Protein AF-A0A315YYZ8-F1 (afdb_monomer_lite)

Foldseek 3Di:
DVVVVVVVVVVVVVVVVVVPPDPPPDWDWEKEKEQLVLLVVKFKDKQNHDTDHRDPDPDRIDIDIDIFAKIWMDIRPDDIDIDGADPHYFYQLPVLFKKKKAKDKDKFADPQVCCVPPPDPDDDPPVVSVVNVPPQDAFAQWDDFPQKIKGFCVQAVDLVRNVVSLVPDDPVSHDPNIDMDGSVDRTGYDPFDAEAPGDDDPDDDDDDDPSDRMDMDMGMYMHTRVCVLVVSVVVVGIDIGRDDDPVSVVSSVVD

Sequence (255 aa):
MKNFLKTLSSSLILLSFTMLFSCEPSPRKVNVKIDNEFVKNNKVILDDSIRIPFYKTDNEFANMVLMSGEHHVSVNDGPKMPFTVGIDGGILNVSRRDFVIYSIKYEMGNPNPLAGLLGNNVDIPEELAAQLNSTVVEYEVPLLVDGYVVYNKTLAESQEDLKKVLKTKSKSKFDTHLVFVPAAELFIHKTWDFDIHETAPEQVEMRVEEGQRYAKTYRSSIMEATTFPLYAMFSGEYNVEKITDEELASTIGNW

pLDDT: mean 82.66, std 16.48, range [45.62, 98.25]

Radius of gyration: 24.84 Å; chains: 1; bounding box: 66×59×66 Å

Organism: Sediminitomix flava (NCBI:txid379075)

Secondary structure (DSSP, 8-state):
-TTHHHHHHHHHHHHHHHTTS--PPPP-EEEEEEEHHHHHHS-EEETTTEEPPPP--S-SEEEEEEESEEEEEEETT---EEEEE-TT-EEE-TT---EEEEEEEEEES---TTHHHH-TT----HHHHHHHGGGG--EEPPEEETTEEEEETTT-SSHHHHHHHHHHS-GGGEE--SEEE-TT-SEEE---SB-TTPPPPS-------TT---EEEEEEEEEEGGGHHHHHHHHSSEEEEE---HHHHHHHHT-

Structure (mmCIF, N/CA/C/O backbone):
data_AF-A0A315YYZ8-F1
#
_entry.id   AF-A0A315YYZ8-F1
#
loop_
_atom_site.group_PDB
_atom_site.id
_atom_site.type_symbol
_atom_site.label_atom_id
_atom_site.label_alt_id
_atom_site.label_comp_id
_atom_site.label_asym_id
_atom_site.label_entity_id
_atom_site.label_seq_id
_atom_site.pdbx_PDB_ins_code
_atom_site.Cartn_x
_atom_site.Cartn_y
_atom_site.Cartn_z
_atom_site.occupancy
_atom_site.B_iso_or_equiv
_atom_site.auth_seq_id
_atom_site.auth_comp_id
_atom_site.auth_asym_id
_atom_site.auth_atom_id
_atom_site.pdbx_PDB_model_num
ATOM 1 N N . MET A 1 1 ? -42.150 40.779 -28.839 1.00 51.66 1 MET A N 1
ATOM 2 C CA . MET A 1 1 ? -40.793 40.180 -28.806 1.00 51.66 1 MET A CA 1
ATOM 3 C C . MET A 1 1 ? -40.067 40.322 -27.462 1.00 51.66 1 MET A C 1
ATOM 5 O O . MET A 1 1 ? -39.519 39.330 -27.011 1.00 51.66 1 MET A O 1
ATOM 9 N N . LYS A 1 2 ? -40.100 41.472 -26.764 1.00 48.94 2 LYS A N 1
ATOM 10 C CA . LYS A 1 2 ? -39.386 41.649 -25.473 1.00 48.94 2 LYS A CA 1
ATOM 11 C C . LYS A 1 2 ? -39.864 40.760 -24.305 1.00 48.94 2 LYS A C 1
ATOM 13 O O . LYS A 1 2 ? -39.069 40.463 -23.423 1.00 48.94 2 LYS A O 1
ATOM 18 N N . ASN A 1 3 ? -41.109 40.276 -24.322 1.00 49.66 3 ASN A N 1
ATOM 19 C CA . ASN A 1 3 ? -41.634 39.409 -23.253 1.00 49.66 3 ASN A CA 1
ATOM 20 C C . ASN A 1 3 ? -41.322 37.915 -23.445 1.00 49.66 3 ASN A C 1
ATOM 22 O O . ASN A 1 3 ? -41.442 37.157 -22.493 1.00 49.66 3 ASN A O 1
ATOM 26 N N . PHE A 1 4 ? -40.885 37.497 -24.639 1.00 48.12 4 PHE A N 1
ATOM 27 C CA . PHE A 1 4 ? -40.588 36.088 -24.932 1.00 48.12 4 PHE A CA 1
ATOM 28 C C . PHE 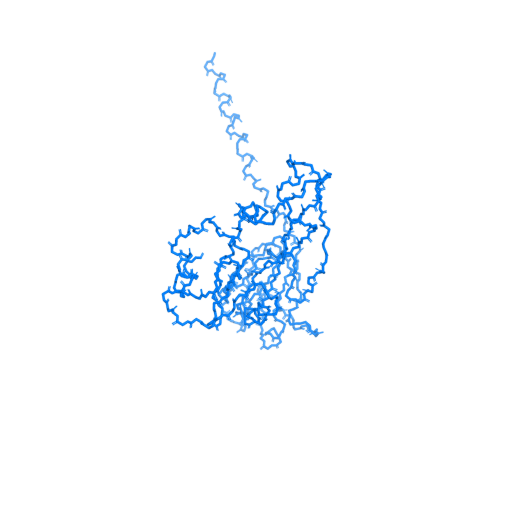A 1 4 ? -39.166 35.689 -24.493 1.00 48.12 4 PHE A C 1
ATOM 30 O O . PHE A 1 4 ? -38.924 34.549 -24.119 1.00 48.12 4 PHE A O 1
ATOM 37 N N . LEU A 1 5 ? -38.229 36.648 -24.459 1.00 48.12 5 LEU A N 1
ATOM 38 C CA . LEU A 1 5 ? -36.865 36.415 -23.966 1.00 48.12 5 LEU A CA 1
ATOM 39 C C . LEU A 1 5 ? -36.773 36.300 -22.433 1.00 48.12 5 LEU A C 1
ATOM 41 O O . LEU A 1 5 ? -35.866 35.641 -21.933 1.00 48.12 5 LEU A O 1
ATOM 45 N N . LYS A 1 6 ? -37.705 36.897 -21.673 1.00 51.44 6 LYS A N 1
ATOM 46 C CA . LYS A 1 6 ? -37.693 36.806 -20.200 1.00 51.44 6 LYS A CA 1
ATOM 47 C C . LYS A 1 6 ? -38.121 35.431 -19.684 1.00 51.44 6 LYS A C 1
ATOM 49 O O . LYS A 1 6 ? -37.546 34.954 -18.716 1.00 51.44 6 LYS A O 1
ATOM 54 N N . THR A 1 7 ? -39.078 34.775 -20.335 1.00 52.00 7 THR A N 1
ATOM 55 C CA . THR A 1 7 ? -39.541 33.438 -19.933 1.00 52.00 7 THR A CA 1
ATOM 56 C C . THR A 1 7 ? -38.534 32.342 -20.282 1.00 52.00 7 THR A C 1
ATOM 58 O O . THR A 1 7 ? -38.298 31.463 -19.460 1.00 52.00 7 THR A O 1
ATOM 61 N N . LEU A 1 8 ? -37.855 32.437 -21.432 1.00 49.62 8 LEU A N 1
ATOM 62 C CA . LEU A 1 8 ? -36.777 31.508 -21.808 1.00 49.62 8 LEU A CA 1
ATOM 63 C C . LEU A 1 8 ? -35.573 31.573 -20.848 1.00 49.62 8 LEU A C 1
ATOM 65 O O . LEU A 1 8 ? -34.994 30.541 -20.525 1.00 49.62 8 LEU A O 1
ATOM 69 N N . SER A 1 9 ? -35.247 32.762 -20.329 1.00 52.50 9 SER A N 1
ATOM 70 C CA . SER A 1 9 ? -34.190 32.952 -19.323 1.00 52.50 9 SER A CA 1
ATOM 71 C C . SER A 1 9 ? -34.516 32.288 -17.982 1.00 52.50 9 SER A C 1
ATOM 73 O O . SER A 1 9 ? -33.629 31.717 -17.357 1.00 52.50 9 SER A O 1
ATOM 75 N N . SER A 1 10 ? -35.763 32.369 -17.514 1.00 53.94 10 SER A N 1
ATOM 76 C CA . SER A 1 10 ? -36.152 31.812 -16.211 1.00 53.94 10 SER A CA 1
ATOM 77 C C . SER A 1 10 ? -36.292 30.288 -16.237 1.00 53.94 10 SER A C 1
ATOM 79 O O . SER A 1 10 ? -35.958 29.632 -15.254 1.00 53.94 10 SER A O 1
ATOM 81 N N . SER A 1 11 ? -36.722 29.709 -17.363 1.00 53.50 11 SER A N 1
ATOM 82 C CA . SER A 1 11 ? -36.835 28.253 -17.516 1.00 53.50 11 SER A CA 1
ATOM 83 C C . SER A 1 11 ? -35.478 27.556 -17.670 1.00 53.50 11 SER A C 1
ATOM 85 O O . SER A 1 11 ? -35.321 26.439 -17.184 1.00 53.50 11 SER A O 1
ATOM 87 N N . LEU A 1 12 ? -34.478 28.211 -18.276 1.00 52.53 12 LEU A N 1
ATOM 88 C CA . LEU A 1 12 ? -33.131 27.644 -18.420 1.00 52.53 12 LEU A CA 1
ATOM 89 C C . LEU A 1 12 ? -32.378 27.588 -17.077 1.00 52.53 12 LEU A C 1
ATOM 91 O O . LEU A 1 12 ? -31.687 26.616 -16.798 1.00 52.53 12 LEU A O 1
ATOM 95 N N . ILE A 1 13 ? -32.564 28.594 -16.214 1.00 56.97 13 ILE A N 1
ATOM 96 C CA . ILE A 1 13 ? -31.938 28.646 -14.879 1.00 56.97 13 ILE A CA 1
ATOM 97 C C . ILE A 1 13 ? -32.517 27.565 -13.949 1.00 56.97 13 ILE A C 1
ATOM 99 O O . ILE A 1 13 ? -31.790 27.003 -13.133 1.00 56.97 13 ILE A O 1
ATOM 103 N N . LEU A 1 14 ? -33.801 27.219 -14.105 1.00 51.16 14 LEU A N 1
ATOM 104 C CA . LEU A 1 14 ? -34.451 26.171 -13.313 1.00 51.16 14 LEU A CA 1
ATOM 105 C C . LEU A 1 14 ? -34.036 24.752 -13.755 1.00 51.16 14 LEU A C 1
ATOM 107 O O . LEU A 1 14 ? -33.931 23.855 -12.919 1.00 51.16 14 LEU A O 1
ATOM 111 N N . LEU A 1 15 ? -33.740 24.552 -15.046 1.00 51.88 15 LEU A N 1
ATOM 112 C CA . LEU A 1 15 ? -33.241 23.271 -15.563 1.00 51.88 15 LEU A CA 1
ATOM 113 C C . LEU A 1 15 ? -31.788 23.005 -15.127 1.00 51.88 15 LEU A C 1
ATOM 115 O O . LEU A 1 15 ? -31.447 21.877 -14.788 1.00 51.88 15 LEU A O 1
ATOM 119 N N . SER A 1 16 ? -30.955 24.047 -15.038 1.00 54.72 16 SER A N 1
ATOM 120 C CA . SER A 1 16 ? -29.571 23.929 -14.551 1.00 54.72 16 SER A CA 1
ATOM 121 C C . SER A 1 16 ? -29.470 23.625 -13.050 1.00 54.72 16 SER A C 1
ATOM 123 O O . SER A 1 16 ? -28.485 23.039 -12.614 1.00 54.72 16 SER A O 1
ATOM 125 N N . PHE A 1 17 ? -30.483 23.979 -12.249 1.00 54.03 17 PHE A N 1
ATOM 126 C CA . PHE A 1 17 ? -30.472 23.745 -10.797 1.00 54.03 17 PHE A CA 1
ATOM 127 C C . PHE A 1 17 ? -30.844 22.307 -10.399 1.00 54.03 17 PHE A C 1
ATOM 129 O O . PHE A 1 17 ? -30.484 21.855 -9.317 1.00 54.03 17 PHE A O 1
ATOM 136 N N . THR A 1 18 ? -31.538 21.565 -11.267 1.00 53.97 18 THR A N 1
ATOM 137 C CA . THR A 1 18 ? -31.971 20.184 -10.974 1.00 53.97 18 THR A CA 1
ATOM 138 C C . THR A 1 18 ? -30.926 19.125 -11.330 1.00 53.97 18 THR A C 1
ATOM 140 O O . THR A 1 18 ? -30.999 18.019 -10.807 1.00 53.97 18 THR A O 1
ATOM 143 N N . MET A 1 19 ? -29.903 19.466 -12.125 1.00 50.81 19 MET A N 1
ATOM 144 C CA . MET A 1 19 ? -28.766 18.572 -12.407 1.00 50.81 19 MET A CA 1
ATOM 145 C C . MET A 1 19 ? -27.640 18.633 -11.360 1.00 50.81 19 MET A C 1
ATOM 147 O O . MET A 1 19 ? -26.664 17.900 -11.478 1.00 50.81 19 MET A O 1
ATOM 151 N N . LEU A 1 20 ? -27.764 19.481 -10.330 1.00 51.56 20 LEU A N 1
ATOM 152 C CA . LEU A 1 20 ? -26.801 19.569 -9.222 1.00 51.56 20 LEU A CA 1
ATOM 153 C C . LEU A 1 20 ? -27.188 18.723 -8.003 1.00 51.56 20 LEU A C 1
ATOM 155 O O . LEU A 1 20 ? -26.440 18.698 -7.026 1.00 51.56 20 LEU A O 1
ATOM 159 N N . PHE A 1 21 ? -28.305 17.989 -8.054 1.00 53.69 21 PHE A N 1
ATOM 160 C CA . PHE A 1 21 ? -28.529 16.882 -7.126 1.00 53.69 21 PHE A CA 1
ATOM 161 C C . PHE A 1 21 ? -27.632 15.722 -7.550 1.00 53.69 21 PHE A C 1
ATOM 163 O O . PHE A 1 21 ? -28.041 14.791 -8.240 1.00 53.69 21 PHE A O 1
ATOM 170 N N . SER A 1 22 ? -26.364 15.893 -7.176 1.00 49.28 22 SER A N 1
ATOM 171 C CA . SER A 1 22 ? -25.303 14.904 -7.132 1.00 49.28 22 SER A CA 1
ATOM 172 C C . SER A 1 22 ? -25.896 13.527 -6.857 1.00 49.28 22 SER A C 1
ATOM 174 O O . SER A 1 22 ? -26.553 13.321 -5.835 1.00 49.28 22 SER A O 1
ATOM 176 N N . CYS A 1 23 ? -25.688 12.594 -7.786 1.00 61.22 23 CYS A N 1
ATOM 177 C CA . CYS A 1 23 ? -25.800 11.172 -7.500 1.00 61.22 23 CYS A CA 1
ATOM 178 C C . CYS A 1 23 ? -24.711 10.826 -6.481 1.00 61.22 23 CYS A C 1
ATOM 180 O O . CYS A 1 23 ? -23.678 10.269 -6.846 1.00 61.22 23 CYS A O 1
ATOM 182 N N . GLU A 1 24 ? -24.912 11.180 -5.212 1.00 63.94 24 GLU A N 1
ATOM 183 C CA . GLU A 1 24 ? -24.174 10.519 -4.150 1.00 63.94 24 GLU A CA 1
ATOM 184 C C . GLU A 1 24 ? -24.566 9.042 -4.223 1.00 63.94 24 GLU A C 1
ATOM 186 O O . GLU A 1 24 ? -25.761 8.720 -4.159 1.00 63.94 24 GLU A O 1
ATOM 191 N N . PRO A 1 25 ? -23.601 8.138 -4.463 1.00 68.12 25 PRO A N 1
ATOM 192 C CA . PRO A 1 25 ? -23.896 6.722 -4.505 1.00 68.12 25 PRO A CA 1
ATOM 193 C C . PRO A 1 25 ? -24.561 6.349 -3.184 1.00 68.12 25 PRO A C 1
ATOM 195 O O . PRO A 1 25 ? -24.051 6.654 -2.106 1.00 68.12 25 PRO A O 1
ATOM 198 N N . SER A 1 26 ? -25.736 5.725 -3.277 1.00 78.31 26 SER A N 1
ATOM 199 C CA . SER A 1 26 ? -26.496 5.306 -2.104 1.00 78.31 26 SER A CA 1
ATOM 200 C C . SER A 1 26 ? -25.588 4.511 -1.161 1.00 78.31 26 SER A C 1
ATOM 202 O O . SER A 1 26 ? -24.883 3.624 -1.661 1.00 78.31 26 SER A O 1
ATOM 204 N N . PRO A 1 27 ? -25.627 4.764 0.161 1.00 86.94 27 PRO A N 1
ATOM 205 C CA . PRO A 1 27 ? -24.797 4.054 1.120 1.00 86.94 27 PRO A CA 1
ATOM 206 C C . PRO A 1 27 ? -24.861 2.544 0.887 1.00 86.94 27 PRO A C 1
ATOM 208 O O . PRO A 1 27 ? -25.942 1.946 0.891 1.00 86.94 27 PRO A O 1
ATOM 211 N N . ARG A 1 28 ? -23.704 1.919 0.667 1.00 94.06 28 ARG A N 1
ATOM 212 C CA . ARG A 1 28 ? -23.590 0.489 0.376 1.00 94.06 28 ARG A CA 1
ATOM 213 C C . ARG A 1 28 ? -22.832 -0.201 1.497 1.00 94.06 28 ARG A C 1
ATOM 215 O O . ARG A 1 28 ? -21.880 0.350 2.032 1.00 94.06 28 ARG A O 1
ATOM 222 N N . LYS A 1 29 ? -23.240 -1.424 1.837 1.00 96.62 29 LYS A N 1
ATOM 223 C CA . LYS A 1 29 ? -22.444 -2.291 2.712 1.00 96.62 29 LYS A CA 1
ATOM 224 C C . LYS A 1 29 ? -21.205 -2.773 1.963 1.00 96.62 29 LYS A C 1
ATOM 226 O O . LYS A 1 29 ? -21.345 -3.386 0.904 1.00 96.62 29 LYS A O 1
ATOM 231 N N . VAL A 1 30 ? -20.031 -2.530 2.526 1.00 96.94 30 VAL A N 1
ATOM 232 C CA . VAL A 1 30 ? -18.727 -2.868 1.950 1.00 96.94 30 VAL A CA 1
ATOM 233 C C . VAL A 1 30 ? -17.870 -3.609 2.970 1.00 96.94 30 VAL A C 1
ATOM 235 O O . VAL A 1 30 ? -18.099 -3.511 4.177 1.00 96.94 30 VAL A O 1
ATOM 238 N N . ASN A 1 31 ? -16.900 -4.380 2.481 1.00 96.25 31 ASN A N 1
ATOM 239 C CA . ASN A 1 31 ? -15.952 -5.088 3.333 1.00 96.25 31 ASN A CA 1
ATOM 240 C C . ASN A 1 31 ? -14.784 -4.158 3.685 1.00 96.25 31 ASN A C 1
ATOM 242 O O . ASN A 1 31 ? -14.177 -3.556 2.802 1.00 96.25 31 ASN A O 1
ATOM 246 N N . VAL A 1 32 ? -14.483 -4.046 4.972 1.00 96.75 32 VAL A N 1
ATOM 247 C CA . VAL A 1 32 ? -13.332 -3.321 5.496 1.00 96.75 32 VAL A CA 1
ATOM 248 C C . VAL A 1 32 ? -12.471 -4.287 6.294 1.00 96.75 32 VAL A C 1
ATOM 250 O O . VAL A 1 32 ? -12.973 -5.028 7.140 1.00 96.75 32 VAL A O 1
ATOM 253 N N . LYS A 1 33 ? -11.163 -4.252 6.053 1.00 96.69 33 LYS A N 1
ATOM 254 C CA . LYS A 1 33 ? -10.181 -5.038 6.796 1.00 96.69 33 LYS A CA 1
ATOM 255 C C . LYS A 1 33 ? -9.656 -4.275 7.999 1.00 96.69 33 LYS A C 1
ATOM 257 O O . LYS A 1 33 ? -9.504 -3.059 7.948 1.00 96.69 33 LYS A O 1
ATOM 262 N N . ILE A 1 34 ? -9.351 -4.988 9.073 1.00 96.62 34 ILE A N 1
ATOM 263 C CA . ILE A 1 34 ? -8.748 -4.424 10.281 1.00 96.62 34 ILE A CA 1
ATOM 264 C C . ILE A 1 34 ? -7.749 -5.411 10.880 1.00 96.62 34 ILE A C 1
ATOM 266 O O . ILE A 1 34 ? -7.985 -6.617 10.865 1.00 96.62 34 ILE A O 1
ATOM 270 N N . ASP A 1 35 ? -6.644 -4.894 11.408 1.00 96.38 35 ASP A N 1
ATOM 271 C CA . ASP A 1 35 ? -5.616 -5.678 12.094 1.00 96.38 35 ASP A CA 1
ATOM 272 C C . ASP A 1 35 ? -6.203 -6.394 13.322 1.00 96.38 35 ASP A C 1
ATOM 274 O O . ASP A 1 35 ? -6.596 -5.783 14.322 1.00 96.38 35 ASP A O 1
ATOM 278 N N . ASN A 1 36 ? -6.293 -7.714 13.223 1.00 95.12 36 ASN A N 1
ATOM 279 C CA . ASN A 1 36 ? -6.967 -8.561 14.189 1.00 95.12 36 ASN A CA 1
ATOM 280 C C . ASN A 1 36 ? -6.152 -8.716 15.483 1.00 95.12 36 ASN A C 1
ATOM 282 O O . ASN A 1 36 ? -6.725 -8.721 16.577 1.00 95.12 36 ASN A O 1
ATOM 286 N N . GLU A 1 37 ? -4.820 -8.781 15.389 1.00 95.19 37 GLU A N 1
ATOM 287 C CA . GLU A 1 37 ? -3.948 -8.847 16.569 1.00 95.19 37 GLU A CA 1
ATOM 288 C C . GLU A 1 37 ? -3.949 -7.508 17.320 1.00 95.19 37 GLU A C 1
ATOM 290 O O . GLU A 1 37 ? -3.928 -7.479 18.554 1.00 95.19 37 GLU A O 1
ATOM 295 N N . PHE A 1 38 ? -4.078 -6.384 16.612 1.00 96.56 38 PHE A N 1
ATOM 296 C CA . PHE A 1 38 ? -4.268 -5.088 17.255 1.00 96.56 38 PHE A CA 1
ATOM 297 C C . PHE A 1 38 ? -5.591 -5.021 18.029 1.00 96.56 38 PHE A C 1
ATOM 299 O O . PHE A 1 38 ? -5.598 -4.619 19.194 1.00 96.56 38 PHE A O 1
ATOM 306 N N . VAL A 1 39 ? -6.705 -5.457 17.428 1.00 96.25 39 VAL A N 1
ATOM 307 C CA . VAL A 1 39 ? -8.038 -5.459 18.070 1.00 96.25 39 VAL A CA 1
ATOM 308 C C . VAL A 1 39 ? -8.109 -6.418 19.265 1.00 96.25 39 VAL A C 1
ATOM 310 O O . VAL A 1 39 ? -8.826 -6.162 20.229 1.00 96.25 39 VAL A O 1
ATOM 313 N N . LYS A 1 40 ? -7.344 -7.510 19.259 1.00 95.44 40 LYS A N 1
ATOM 314 C CA . LYS A 1 40 ? -7.221 -8.420 20.409 1.00 95.44 40 LYS A CA 1
ATOM 315 C C . LYS A 1 40 ? -6.687 -7.726 21.658 1.00 95.44 40 LYS A C 1
ATOM 317 O O . LYS A 1 40 ? -7.165 -7.990 22.761 1.00 95.44 40 LYS A O 1
ATOM 322 N N . ASN A 1 41 ? -5.700 -6.855 21.472 1.00 96.81 41 ASN A N 1
ATOM 323 C CA . ASN A 1 41 ? -4.965 -6.209 22.556 1.00 96.81 41 ASN A CA 1
ATOM 324 C C . ASN A 1 41 ? -5.509 -4.812 22.901 1.00 96.81 41 ASN A C 1
ATOM 326 O O . ASN A 1 41 ? -5.115 -4.237 23.913 1.00 96.81 41 ASN A O 1
ATOM 330 N N . ASN A 1 42 ? -6.427 -4.270 22.094 1.00 97.75 42 ASN A N 1
ATOM 331 C CA . ASN A 1 42 ? -6.937 -2.908 22.237 1.00 97.75 42 ASN A CA 1
ATOM 332 C C . ASN A 1 42 ? -8.465 -2.849 22.167 1.00 97.75 42 ASN A C 1
ATOM 334 O O . ASN A 1 42 ? -9.131 -3.614 21.476 1.00 97.75 42 ASN A O 1
ATOM 338 N N . LYS A 1 43 ? -9.055 -1.874 22.857 1.00 97.12 43 LYS A N 1
ATOM 339 C CA . LYS A 1 43 ? -10.479 -1.559 22.729 1.00 97.12 43 LYS A CA 1
ATOM 340 C C . LYS A 1 43 ? -10.670 -0.616 21.543 1.00 97.12 43 LYS A C 1
ATOM 342 O O . LYS A 1 43 ? -10.371 0.567 21.663 1.00 97.12 43 LYS A O 1
ATOM 347 N N . VAL A 1 44 ? -11.196 -1.122 20.431 1.00 97.56 44 VAL A N 1
ATOM 348 C CA . VAL A 1 44 ? -11.537 -0.304 19.256 1.00 97.56 44 VAL A CA 1
ATOM 349 C C . VAL A 1 44 ? -13.049 -0.073 19.219 1.00 97.56 44 VAL A C 1
ATOM 351 O O . VAL A 1 44 ? -13.819 -1.037 19.197 1.00 97.56 44 VAL A O 1
ATOM 354 N N . ILE A 1 45 ? -13.476 1.191 19.262 1.00 97.56 45 ILE A N 1
ATOM 355 C CA . ILE A 1 45 ? -14.885 1.600 19.183 1.00 97.56 45 ILE A CA 1
ATOM 356 C C . ILE A 1 45 ? -15.102 2.343 17.870 1.00 97.56 45 ILE A C 1
ATOM 358 O O . ILE A 1 45 ? -14.416 3.321 17.584 1.00 97.56 45 ILE A O 1
ATOM 362 N N . LEU A 1 46 ? -16.082 1.890 17.103 1.00 97.31 46 LEU A N 1
ATOM 363 C CA . LEU A 1 46 ? -16.563 2.512 15.884 1.00 97.31 46 LEU A CA 1
ATOM 364 C C . LEU A 1 46 ? -17.906 3.201 16.152 1.00 97.31 46 LEU A C 1
ATOM 366 O O . LEU A 1 46 ? -18.760 2.645 16.850 1.00 97.31 46 LEU A O 1
ATOM 370 N N . ASP A 1 47 ? -18.087 4.394 15.593 1.00 96.81 47 ASP A N 1
ATOM 371 C CA . ASP A 1 47 ? -19.341 5.154 15.619 1.00 96.81 47 ASP A CA 1
ATOM 372 C C . ASP A 1 47 ? -19.988 5.215 17.016 1.00 96.81 47 ASP A C 1
ATOM 374 O O . ASP A 1 47 ? -21.167 4.906 17.214 1.00 96.81 47 ASP A O 1
ATOM 378 N N . ASP A 1 48 ? -19.164 5.540 18.016 1.00 91.94 48 ASP A N 1
ATOM 379 C CA . ASP A 1 48 ? -19.490 5.701 19.442 1.00 91.94 48 ASP A CA 1
ATOM 380 C C . ASP A 1 48 ? -20.017 4.487 20.208 1.00 91.94 48 ASP A C 1
ATOM 382 O O . ASP A 1 48 ? -20.057 4.498 21.439 1.00 91.94 48 ASP A O 1
ATOM 386 N N . SER A 1 49 ? -20.419 3.433 19.514 1.00 92.62 49 SER A N 1
ATOM 387 C CA . SER A 1 49 ? -21.259 2.390 20.101 1.00 92.62 49 SER A CA 1
ATOM 388 C C . SER A 1 49 ? -20.811 0.980 19.747 1.00 92.62 49 SER A C 1
ATOM 390 O O . SER A 1 49 ? -21.055 0.045 20.512 1.00 92.62 49 SER A O 1
ATOM 392 N N . ILE A 1 50 ? -20.118 0.807 18.623 1.00 94.75 50 ILE A N 1
ATOM 393 C CA . ILE A 1 50 ? -19.785 -0.507 18.090 1.00 94.75 50 ILE A CA 1
ATOM 394 C C . ILE A 1 50 ? -18.371 -0.863 18.525 1.00 94.75 50 ILE A C 1
ATOM 396 O O . ILE A 1 50 ? -17.385 -0.422 17.942 1.00 94.75 50 ILE A O 1
ATOM 400 N N . ARG A 1 51 ? -18.250 -1.704 19.552 1.00 95.00 51 ARG A N 1
ATOM 401 C CA . ARG A 1 51 ? -16.957 -2.310 19.877 1.00 95.00 51 ARG A CA 1
ATOM 402 C C . ARG A 1 51 ? -16.620 -3.369 18.831 1.00 95.00 51 ARG A C 1
ATOM 404 O O . ARG A 1 51 ? -17.350 -4.351 18.704 1.00 95.00 51 ARG A O 1
ATOM 411 N N . ILE A 1 52 ? -15.496 -3.203 18.140 1.00 94.12 52 ILE A N 1
ATOM 412 C CA . ILE A 1 52 ? -15.006 -4.204 17.190 1.00 94.12 52 ILE A CA 1
ATOM 413 C C . ILE A 1 52 ? -14.493 -5.414 17.991 1.00 94.12 52 ILE A C 1
ATOM 415 O O . ILE A 1 52 ? -13.649 -5.239 18.878 1.00 94.12 52 ILE A O 1
ATOM 419 N N . PRO A 1 53 ? -15.022 -6.630 17.758 1.00 92.06 53 PRO A N 1
ATOM 420 C CA . PRO A 1 53 ? -14.561 -7.817 18.458 1.00 92.06 53 PRO A CA 1
ATOM 421 C C . PRO A 1 53 ? -13.248 -8.325 17.859 1.00 92.06 53 PRO A C 1
ATOM 423 O O . PRO A 1 53 ? -12.984 -8.166 16.672 1.00 92.06 53 PRO A O 1
ATOM 426 N N . PHE A 1 54 ? -12.458 -9.009 18.681 1.00 91.94 54 PHE A N 1
ATOM 427 C CA . PHE A 1 54 ? -11.400 -9.879 18.183 1.00 91.94 54 PHE A CA 1
ATOM 428 C C . PHE A 1 54 ? -12.015 -11.099 17.490 1.00 91.94 54 PHE A C 1
ATOM 430 O O . PHE A 1 54 ? -12.905 -11.750 18.050 1.00 91.94 54 PHE A O 1
ATOM 437 N N . TYR A 1 55 ? -11.512 -11.442 16.308 1.00 88.31 55 TYR A N 1
ATOM 438 C CA . TYR A 1 55 ? -11.954 -12.607 15.555 1.00 88.31 55 TYR A CA 1
ATOM 439 C C . TYR A 1 55 ? -10.947 -13.741 15.745 1.00 88.31 55 TYR A C 1
ATOM 441 O O . TYR A 1 55 ? -9.760 -13.584 15.490 1.00 88.31 55 TYR A O 1
ATOM 449 N N . LYS A 1 56 ? -11.397 -14.923 16.173 1.00 87.56 56 LYS A N 1
ATOM 450 C CA . LYS A 1 56 ? -10.527 -16.109 16.227 1.00 87.56 56 LYS A CA 1
ATOM 451 C C . LYS A 1 56 ? -10.324 -16.659 14.810 1.00 87.56 56 LYS A C 1
ATOM 453 O O . LYS A 1 56 ? -11.047 -17.559 14.395 1.00 87.56 56 LYS A O 1
ATOM 458 N N . THR A 1 57 ? -9.391 -16.073 14.070 1.00 85.12 57 THR A N 1
ATOM 459 C CA . THR A 1 57 ? -9.003 -16.456 12.707 1.00 85.12 57 THR A CA 1
ATOM 460 C C . THR A 1 57 ? -7.483 -16.481 12.601 1.00 85.12 57 THR A C 1
ATOM 462 O O . THR A 1 57 ? -6.811 -15.737 13.313 1.00 85.12 57 THR A O 1
ATOM 465 N N . ASP A 1 58 ? -6.965 -17.331 11.716 1.00 83.06 58 ASP A N 1
ATOM 466 C CA . ASP A 1 58 ? -5.536 -17.395 11.393 1.00 83.06 58 ASP A CA 1
ATOM 467 C C . ASP A 1 58 ? -5.085 -16.217 10.510 1.00 83.06 58 ASP A C 1
ATOM 469 O O . ASP A 1 58 ? -3.892 -16.007 10.316 1.00 83.06 58 ASP A O 1
ATOM 473 N N . ASN A 1 59 ? -6.033 -15.430 9.988 1.00 86.88 59 ASN A N 1
ATOM 474 C CA . ASN A 1 59 ? -5.731 -14.240 9.207 1.00 86.88 59 ASN A CA 1
ATOM 475 C C . ASN A 1 59 ? -5.329 -13.079 10.121 1.00 86.88 59 ASN A C 1
ATOM 477 O O . ASN A 1 59 ? -6.030 -12.750 11.083 1.00 86.88 59 ASN A O 1
ATOM 481 N N . GLU A 1 60 ? -4.244 -12.404 9.757 1.00 90.56 60 GLU A N 1
ATOM 482 C CA . GLU A 1 60 ? -3.784 -11.197 10.442 1.00 90.56 60 GLU A CA 1
ATOM 483 C C . GLU A 1 60 ? -4.803 -10.057 10.331 1.00 90.56 60 GLU A C 1
ATOM 485 O O . GLU A 1 60 ? -5.039 -9.336 11.299 1.00 90.56 60 GLU A O 1
ATOM 490 N N . PHE A 1 61 ? -5.476 -9.945 9.184 1.00 93.44 61 PHE A N 1
ATOM 491 C CA . PHE A 1 61 ? -6.540 -8.971 8.962 1.00 93.44 61 PHE A CA 1
ATOM 492 C C . PHE A 1 61 ? -7.921 -9.632 8.999 1.00 93.44 61 PHE A C 1
ATOM 494 O O . PHE A 1 61 ? -8.234 -10.520 8.201 1.00 93.44 61 PHE A O 1
ATOM 501 N N . ALA A 1 62 ? -8.780 -9.160 9.901 1.00 93.25 62 ALA A N 1
ATOM 502 C CA . ALA A 1 62 ? -10.173 -9.572 9.984 1.00 93.25 62 ALA A CA 1
ATOM 503 C C . ALA A 1 62 ? -11.061 -8.718 9.071 1.00 93.25 62 ALA A C 1
ATOM 505 O O . ALA A 1 62 ? -10.827 -7.524 8.897 1.00 93.25 62 ALA A O 1
ATOM 506 N N . ASN A 1 63 ? -12.113 -9.328 8.525 1.00 93.44 63 ASN A N 1
ATOM 507 C CA . ASN A 1 63 ? -13.117 -8.631 7.726 1.00 93.44 63 ASN A CA 1
ATOM 508 C C . ASN A 1 63 ? -14.255 -8.122 8.619 1.00 93.44 63 ASN A C 1
ATOM 510 O O . ASN A 1 63 ? -14.802 -8.874 9.428 1.00 93.44 63 ASN A O 1
ATOM 514 N N . MET A 1 64 ? -14.674 -6.880 8.407 1.00 94.56 64 MET A N 1
ATOM 515 C CA . MET A 1 64 ? -15.895 -6.305 8.963 1.00 94.56 64 MET A CA 1
ATOM 516 C C . MET A 1 64 ? -16.731 -5.657 7.858 1.00 94.56 64 MET A C 1
ATOM 518 O O . MET A 1 64 ? -16.214 -5.282 6.810 1.00 94.56 64 MET A O 1
ATOM 522 N N . VAL A 1 65 ? -18.040 -5.537 8.076 1.00 96.06 65 VAL A N 1
ATOM 523 C CA . VAL A 1 65 ? -18.950 -4.927 7.099 1.00 96.06 65 VAL A CA 1
ATOM 524 C C . VAL A 1 65 ? -19.385 -3.563 7.603 1.00 96.06 65 VAL A C 1
ATOM 526 O O . VAL A 1 65 ? -20.095 -3.488 8.606 1.00 96.06 65 VAL A O 1
ATOM 529 N N . LEU A 1 66 ? -18.995 -2.510 6.888 1.00 96.12 66 LEU A N 1
ATOM 530 C CA . LEU A 1 66 ? -19.391 -1.130 7.166 1.00 96.12 66 LEU A CA 1
ATOM 531 C C . LEU A 1 66 ? -20.274 -0.585 6.049 1.00 96.12 66 LEU A C 1
ATOM 533 O O . LEU A 1 66 ? -20.315 -1.135 4.951 1.00 96.12 66 LEU A O 1
ATOM 537 N N . MET A 1 67 ? -21.001 0.490 6.336 1.00 96.25 67 MET A N 1
ATOM 538 C CA . MET A 1 67 ? -21.601 1.296 5.276 1.00 96.25 67 MET A CA 1
ATOM 539 C C . MET A 1 67 ? -20.504 2.148 4.623 1.00 96.25 67 MET A C 1
ATOM 541 O O . MET A 1 67 ? -19.521 2.479 5.269 1.00 96.25 67 MET A O 1
ATOM 545 N N . SER A 1 68 ? -20.644 2.497 3.349 1.00 96.75 68 SER A N 1
ATOM 546 C CA . SER A 1 68 ? -19.849 3.568 2.747 1.00 96.75 68 SER A CA 1
ATOM 547 C C . SER A 1 68 ? -20.318 4.925 3.283 1.00 96.75 68 SER A C 1
ATOM 549 O O . SER A 1 68 ? -21.527 5.134 3.423 1.00 96.75 68 SER A O 1
ATOM 551 N N . GLY A 1 69 ? -19.393 5.852 3.521 1.00 95.75 69 GLY A N 1
ATOM 552 C CA . GLY A 1 69 ? -19.679 7.182 4.062 1.00 95.75 69 GLY A CA 1
ATOM 553 C C . GLY A 1 69 ? -18.719 7.600 5.174 1.00 95.75 69 GLY A C 1
ATOM 554 O O . GLY A 1 69 ? -17.651 7.019 5.338 1.00 95.75 69 GLY A O 1
ATOM 555 N N . GLU A 1 70 ? -19.098 8.634 5.919 1.00 97.25 70 GLU A N 1
ATOM 556 C CA . GLU A 1 70 ? -18.317 9.170 7.038 1.00 97.25 70 GLU A CA 1
ATOM 557 C C . GLU A 1 70 ? -18.479 8.314 8.299 1.00 97.25 70 GLU A C 1
ATOM 559 O O . GLU A 1 70 ? -19.596 8.005 8.716 1.00 97.25 70 GLU A O 1
ATOM 564 N N . HIS A 1 71 ? -17.356 7.996 8.935 1.00 97.81 71 HIS A N 1
ATOM 565 C CA . HIS A 1 71 ? -17.267 7.222 10.167 1.00 97.81 71 HIS A CA 1
ATOM 566 C C . HIS A 1 71 ? -16.273 7.858 11.134 1.00 97.81 71 HIS A C 1
ATOM 568 O O . HIS A 1 71 ? -15.502 8.759 10.794 1.00 97.81 71 HIS A O 1
ATOM 574 N N . HIS A 1 72 ? -16.256 7.363 12.367 1.00 98.06 72 HIS A N 1
ATOM 575 C CA . HIS A 1 72 ? -15.176 7.666 13.294 1.00 98.06 72 HIS A CA 1
ATOM 576 C C . HIS A 1 72 ? -14.800 6.456 14.138 1.00 98.06 72 HIS A C 1
ATOM 578 O O . HIS A 1 72 ? -15.634 5.623 14.490 1.00 98.06 72 HIS A O 1
ATOM 584 N N . VAL A 1 73 ? -13.523 6.386 14.499 1.00 98.25 73 VAL A N 1
ATOM 585 C CA . VAL A 1 73 ? -12.979 5.332 15.354 1.00 98.25 73 VAL A CA 1
ATOM 586 C C . VAL A 1 73 ? -12.245 5.940 16.544 1.00 98.25 73 VAL A C 1
ATOM 588 O O . VAL A 1 73 ? -11.588 6.976 16.426 1.00 98.25 73 VAL A O 1
ATOM 591 N N . SER A 1 74 ? -12.340 5.297 17.701 1.00 98.19 74 SER A N 1
ATOM 592 C CA . SER A 1 74 ? -11.492 5.565 18.860 1.00 98.19 74 SER A CA 1
ATOM 593 C C . SER A 1 74 ? -10.815 4.282 19.333 1.00 98.19 74 SER A C 1
ATOM 595 O O . SER A 1 74 ? -11.345 3.175 19.201 1.00 98.19 74 SER A O 1
ATOM 597 N N . VAL A 1 75 ? -9.608 4.434 19.872 1.00 97.94 75 VAL A N 1
ATOM 598 C CA . VAL A 1 75 ? -8.796 3.334 20.398 1.00 97.94 75 VAL A CA 1
ATOM 599 C C . VAL A 1 75 ? -8.519 3.608 21.870 1.00 97.94 75 VAL A C 1
ATOM 601 O O . VAL A 1 75 ? -8.064 4.696 22.214 1.00 97.94 75 VAL A O 1
ATOM 604 N N . ASN A 1 76 ? -8.803 2.631 22.734 1.00 97.38 76 ASN A N 1
ATOM 605 C CA . ASN A 1 76 ? -8.591 2.687 24.185 1.00 97.38 76 ASN A CA 1
ATOM 606 C C . ASN A 1 76 ? -9.172 3.951 24.840 1.00 97.38 76 ASN A C 1
ATOM 608 O O . ASN A 1 76 ? -8.515 4.588 25.657 1.00 97.38 76 ASN A O 1
ATOM 612 N N . ASP A 1 77 ? -10.398 4.319 24.452 1.00 95.19 77 ASP A N 1
ATOM 613 C CA . ASP A 1 77 ? -11.095 5.522 24.937 1.00 95.19 77 ASP A CA 1
ATOM 614 C C . ASP A 1 77 ? -10.353 6.847 24.635 1.00 95.19 77 ASP A C 1
ATOM 616 O O . ASP A 1 77 ? -10.610 7.878 25.256 1.00 95.19 77 ASP A O 1
ATOM 620 N N . GLY A 1 78 ? -9.440 6.826 23.658 1.00 96.81 78 GLY A N 1
ATOM 621 C CA . GLY A 1 78 ? -8.732 7.996 23.149 1.00 96.81 78 GLY A CA 1
ATOM 622 C C . GLY A 1 78 ? -9.578 8.895 22.232 1.00 96.81 78 GLY A C 1
ATOM 623 O O . GLY A 1 78 ? -10.788 8.696 22.083 1.00 96.81 78 GLY A O 1
ATOM 624 N N . PRO A 1 79 ? -8.945 9.897 21.591 1.00 97.31 79 PRO A N 1
ATOM 625 C CA . PRO A 1 79 ? -9.625 10.818 20.687 1.00 97.31 79 PRO A CA 1
ATOM 626 C C . PRO A 1 79 ? -10.332 10.099 19.534 1.00 97.31 79 PRO A C 1
ATOM 628 O O . PRO A 1 79 ? -9.837 9.101 19.007 1.00 97.31 79 PRO A O 1
ATOM 631 N N . LYS A 1 80 ? -11.474 10.650 19.111 1.00 97.69 80 LYS A N 1
ATOM 632 C CA . LYS A 1 80 ? -12.168 10.201 17.902 1.00 97.69 80 LYS A CA 1
ATOM 633 C C . LYS A 1 80 ? -11.386 10.636 16.673 1.00 97.69 80 LYS A C 1
ATOM 635 O O . LYS A 1 80 ? -11.052 11.812 16.536 1.00 97.69 80 LYS A O 1
ATOM 640 N N . MET A 1 81 ? -11.146 9.696 15.774 1.00 97.94 81 MET A N 1
ATOM 641 C CA . MET A 1 81 ? -10.475 9.938 14.508 1.00 97.94 81 MET A CA 1
ATOM 642 C C . MET A 1 81 ? -11.489 9.722 13.378 1.00 97.94 81 MET A C 1
ATOM 644 O O . MET A 1 81 ? -11.998 8.603 13.251 1.00 97.94 81 MET A O 1
ATOM 648 N N . PRO A 1 82 ? -11.839 10.770 12.611 1.00 98.12 82 PRO A N 1
ATOM 649 C CA . PRO A 1 82 ? -12.757 10.637 11.488 1.00 98.12 82 PRO A CA 1
ATOM 650 C C . PRO A 1 82 ? -12.079 9.913 10.322 1.00 98.12 82 PRO A C 1
ATOM 652 O O . PRO A 1 82 ? -10.865 10.023 10.140 1.00 98.12 82 PRO A O 1
ATOM 655 N N . PHE A 1 83 ? -12.865 9.187 9.534 1.00 98.06 83 PHE A N 1
ATOM 656 C CA . PHE A 1 83 ? -12.433 8.592 8.272 1.00 98.06 83 PHE A CA 1
ATOM 657 C C . PHE A 1 83 ? -13.633 8.334 7.355 1.00 98.06 83 PHE A C 1
ATOM 659 O O . PHE A 1 83 ? -14.756 8.165 7.828 1.00 98.06 83 PHE A O 1
ATOM 666 N N . THR A 1 84 ? -13.385 8.250 6.051 1.00 97.38 84 THR A N 1
ATOM 667 C CA . THR A 1 84 ? -14.424 8.008 5.044 1.00 97.38 84 THR A CA 1
ATOM 668 C C . THR A 1 84 ? -14.245 6.621 4.439 1.00 97.38 84 THR A C 1
ATOM 670 O O . THR A 1 84 ? -13.162 6.266 3.987 1.00 97.38 84 THR A O 1
ATOM 673 N N . VAL A 1 85 ? -15.313 5.829 4.388 1.00 97.62 85 VAL A N 1
ATOM 674 C CA . VAL A 1 85 ? -15.333 4.514 3.741 1.00 97.62 85 VAL A CA 1
ATOM 675 C C . VAL A 1 85 ? -15.854 4.661 2.313 1.00 97.62 85 VAL A C 1
ATOM 677 O O . VAL A 1 85 ? -16.993 5.077 2.094 1.00 97.62 85 VAL A O 1
ATOM 680 N N . GLY A 1 86 ? -15.024 4.298 1.334 1.00 95.38 86 GLY A N 1
ATOM 681 C CA . GLY A 1 86 ? -15.398 4.287 -0.083 1.00 95.38 86 GLY A CA 1
ATOM 682 C C . GLY A 1 86 ? -16.339 3.134 -0.461 1.00 95.38 86 GLY A C 1
ATOM 683 O O . GLY A 1 86 ? -16.581 2.217 0.322 1.00 95.38 86 GLY A O 1
ATOM 684 N N . ILE A 1 87 ? -16.847 3.154 -1.695 1.00 95.31 87 ILE A N 1
ATOM 685 C CA . ILE A 1 87 ? -17.790 2.140 -2.209 1.00 95.31 87 ILE A CA 1
ATOM 686 C C . ILE A 1 87 ? -17.172 0.748 -2.419 1.00 95.31 87 ILE A C 1
ATOM 688 O O . ILE A 1 87 ? -17.913 -0.232 -2.500 1.00 95.31 87 ILE A O 1
ATOM 692 N N . ASP A 1 88 ? -15.844 0.666 -2.471 1.00 95.88 88 ASP A N 1
ATOM 693 C CA . ASP A 1 88 ? -15.088 -0.578 -2.657 1.00 95.88 88 ASP A CA 1
ATOM 694 C C . ASP A 1 88 ? -14.495 -1.110 -1.342 1.00 95.88 88 ASP A C 1
ATOM 696 O O . ASP A 1 88 ? -13.868 -2.169 -1.313 1.00 95.88 88 ASP A O 1
ATOM 700 N N . GLY A 1 89 ? -14.723 -0.403 -0.228 1.00 96.81 89 GLY A N 1
ATOM 701 C CA . GLY A 1 89 ? -14.136 -0.739 1.064 1.00 96.81 89 GLY A CA 1
ATOM 702 C C . GLY A 1 89 ? -12.663 -0.340 1.171 1.00 96.81 89 GLY A C 1
ATOM 703 O O . GLY A 1 89 ? -12.241 0.680 0.619 1.00 96.81 89 GLY A O 1
ATOM 704 N N . GLY A 1 90 ? -11.891 -1.106 1.942 1.00 97.50 90 GLY A N 1
ATOM 705 C CA . GLY A 1 90 ? -10.489 -0.785 2.218 1.00 97.50 90 GLY A CA 1
ATOM 706 C C . GLY A 1 90 ? -9.950 -1.411 3.500 1.00 97.50 90 GLY A C 1
ATOM 707 O O . GLY A 1 90 ? -10.484 -2.406 3.993 1.00 97.50 90 GLY A O 1
ATOM 708 N N . ILE A 1 91 ? -8.897 -0.812 4.051 1.00 98.00 91 ILE A N 1
ATOM 709 C CA . ILE A 1 91 ? -8.276 -1.207 5.322 1.00 98.00 91 ILE A CA 1
ATOM 710 C C . ILE A 1 91 ? -8.427 -0.064 6.327 1.00 98.00 91 ILE A C 1
ATOM 712 O O . ILE A 1 91 ? -8.007 1.060 6.069 1.00 98.00 91 ILE A O 1
ATOM 716 N N . LEU A 1 92 ? -8.975 -0.360 7.504 1.00 98.06 92 LEU A N 1
ATOM 717 C CA 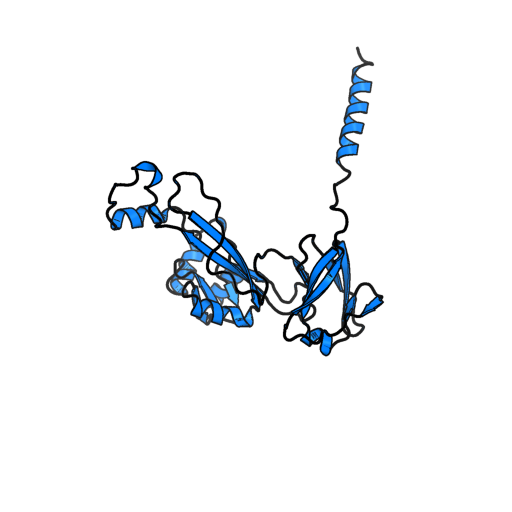. LEU A 1 92 ? -8.945 0.524 8.664 1.00 98.06 92 LEU A CA 1
ATOM 718 C C . LEU A 1 92 ? -7.636 0.294 9.441 1.00 98.06 92 LEU A C 1
ATOM 720 O O . LEU A 1 92 ? -7.516 -0.632 10.246 1.00 98.06 92 LEU A O 1
ATOM 724 N N . ASN A 1 93 ? -6.649 1.152 9.198 1.00 98.00 93 ASN A N 1
ATOM 725 C CA . ASN A 1 93 ? -5.275 1.069 9.693 1.00 98.00 93 ASN A CA 1
ATOM 726 C C . ASN A 1 93 ? -5.117 1.648 11.114 1.00 98.00 93 ASN A C 1
ATOM 728 O O . ASN A 1 93 ? -4.341 2.569 11.375 1.00 98.00 93 ASN A O 1
ATOM 732 N N . VAL A 1 94 ? -5.875 1.112 12.073 1.00 97.44 94 VAL A N 1
ATOM 733 C CA . VAL A 1 94 ? -5.785 1.534 13.487 1.00 97.44 94 VAL A CA 1
ATOM 734 C C . VAL A 1 94 ? -4.454 1.167 14.145 1.00 97.44 94 VAL A C 1
ATOM 736 O O . VAL A 1 94 ? -4.076 1.810 15.123 1.00 97.44 94 VAL A O 1
ATOM 739 N N . SER A 1 95 ? -3.740 0.175 13.607 1.00 97.12 95 SER A N 1
ATOM 740 C CA . SER A 1 95 ? -2.422 -0.248 14.086 1.00 97.12 95 SER A CA 1
ATOM 741 C C . SER A 1 95 ? -1.266 0.591 13.548 1.00 97.12 95 SER A C 1
ATOM 743 O O . SER A 1 95 ? -0.148 0.417 14.025 1.00 97.12 95 SER A O 1
ATOM 745 N N . ARG A 1 96 ? -1.534 1.543 12.639 1.00 97.25 96 ARG A N 1
ATOM 746 C CA . ARG A 1 96 ? -0.540 2.484 12.102 1.00 97.25 96 ARG A CA 1
ATOM 747 C C . ARG A 1 96 ? 0.631 1.756 11.435 1.00 97.25 96 ARG A C 1
ATOM 749 O O . ARG A 1 96 ? 1.788 2.019 11.751 1.00 97.25 96 ARG A O 1
ATOM 756 N N . ARG A 1 97 ? 0.320 0.830 10.527 1.00 96.69 97 ARG A N 1
ATOM 757 C CA . ARG A 1 97 ? 1.311 0.124 9.703 1.00 96.69 97 ARG A CA 1
ATOM 758 C C . ARG A 1 97 ? 1.485 0.813 8.353 1.00 96.69 97 ARG A C 1
ATOM 760 O O . ARG A 1 97 ? 0.532 1.387 7.830 1.00 96.69 97 ARG A O 1
ATOM 767 N N . ASP A 1 98 ? 2.691 0.747 7.807 1.00 96.88 98 ASP A N 1
ATOM 768 C CA . ASP A 1 98 ? 2.978 1.176 6.440 1.00 96.88 98 ASP A CA 1
ATOM 769 C C . ASP A 1 98 ? 2.630 0.050 5.454 1.00 96.88 98 ASP A C 1
ATOM 771 O O . ASP A 1 98 ? 2.897 -1.127 5.721 1.00 96.88 98 ASP A O 1
ATOM 775 N N . PHE A 1 99 ? 2.083 0.402 4.292 1.00 96.69 99 PHE A N 1
ATOM 776 C CA . PHE A 1 99 ? 1.747 -0.543 3.228 1.00 96.69 99 PHE A CA 1
ATOM 777 C C . PHE A 1 99 ? 2.391 -0.148 1.904 1.00 96.69 99 PHE A C 1
ATOM 779 O O . PHE A 1 99 ? 2.773 1.000 1.679 1.00 96.69 99 PHE A O 1
ATOM 786 N N . VAL A 1 100 ? 2.492 -1.127 1.015 1.00 95.69 100 VAL A N 1
ATOM 787 C CA . VAL A 1 100 ? 2.911 -0.942 -0.369 1.00 95.69 100 VAL A CA 1
ATOM 788 C C . VAL A 1 100 ? 1.860 -1.561 -1.270 1.00 95.69 100 VAL A C 1
ATOM 790 O O . VAL A 1 100 ? 1.501 -2.727 -1.101 1.00 95.69 100 VAL A O 1
ATOM 793 N N . ILE A 1 101 ? 1.378 -0.776 -2.227 1.00 94.81 101 ILE A N 1
ATOM 794 C CA . ILE A 1 101 ? 0.566 -1.260 -3.340 1.00 94.81 101 ILE A CA 1
ATOM 795 C C . ILE A 1 101 ? 1.503 -1.391 -4.531 1.00 94.81 101 ILE A C 1
ATOM 797 O O . ILE A 1 101 ? 2.179 -0.431 -4.890 1.00 94.81 101 ILE A O 1
ATOM 801 N N . TYR A 1 102 ? 1.571 -2.577 -5.114 1.00 92.31 102 TYR A N 1
ATOM 802 C CA . TYR A 1 102 ? 2.477 -2.896 -6.209 1.00 92.31 102 TYR A CA 1
ATOM 803 C C . TYR A 1 102 ? 1.713 -3.583 -7.335 1.00 92.31 102 TYR A C 1
ATOM 805 O O . TYR A 1 102 ? 0.660 -4.186 -7.114 1.00 92.31 102 TYR A O 1
ATOM 813 N N . SER A 1 103 ? 2.238 -3.480 -8.550 1.00 89.62 103 SER A N 1
ATOM 814 C CA . SER A 1 103 ? 1.625 -4.080 -9.730 1.00 89.62 103 SER A CA 1
ATOM 815 C C . SER A 1 103 ? 2.248 -5.432 -10.050 1.00 89.62 103 SER A C 1
ATOM 817 O O . SER A 1 103 ? 3.445 -5.642 -9.912 1.00 89.62 103 SER A O 1
ATOM 819 N N . ILE A 1 104 ? 1.405 -6.348 -10.501 1.00 88.31 104 ILE A N 1
ATOM 820 C CA . ILE A 1 104 ? 1.742 -7.678 -10.982 1.00 88.31 104 ILE A CA 1
ATOM 821 C C . ILE A 1 104 ? 1.490 -7.668 -12.480 1.00 88.31 104 ILE A C 1
ATOM 823 O O . ILE A 1 104 ? 0.380 -7.381 -12.946 1.00 88.31 104 ILE A O 1
ATOM 827 N N . LYS A 1 105 ? 2.545 -7.954 -13.234 1.00 86.12 105 LYS A N 1
ATOM 828 C CA . LYS A 1 105 ? 2.521 -7.946 -14.688 1.00 86.12 105 LYS A CA 1
ATOM 829 C C . LYS A 1 105 ? 2.052 -9.300 -15.215 1.00 86.12 105 LYS A C 1
ATOM 831 O O . LYS A 1 105 ? 2.635 -10.336 -14.912 1.00 86.12 105 LYS A O 1
ATOM 836 N N . TYR A 1 106 ? 1.029 -9.276 -16.059 1.00 84.44 106 TYR A N 1
ATOM 837 C CA . TYR A 1 106 ? 0.550 -10.435 -16.803 1.00 84.44 106 TYR A CA 1
ATOM 838 C C . TYR A 1 106 ? 0.773 -10.206 -18.287 1.00 84.44 106 TYR A C 1
ATOM 840 O O . TYR A 1 106 ? 0.329 -9.198 -18.840 1.00 84.44 106 TYR A O 1
ATOM 848 N N . GLU A 1 107 ? 1.435 -11.152 -18.944 1.00 84.38 107 GLU A N 1
ATOM 849 C CA . GLU A 1 107 ? 1.722 -11.077 -20.373 1.00 84.38 107 GLU A CA 1
ATOM 850 C C . GLU A 1 107 ? 1.315 -12.364 -21.078 1.00 84.38 107 GLU A C 1
ATOM 852 O O . GLU A 1 107 ? 1.469 -13.467 -20.555 1.00 84.38 107 GLU A O 1
ATOM 857 N N . MET A 1 108 ? 0.811 -12.218 -22.299 1.00 79.31 108 MET A N 1
ATOM 858 C CA . MET A 1 108 ? 0.563 -13.324 -23.212 1.00 79.31 108 MET A CA 1
ATOM 859 C C . MET A 1 108 ? 1.275 -13.051 -24.527 1.00 79.31 108 MET A C 1
ATOM 861 O O . MET A 1 108 ? 1.185 -11.948 -25.061 1.00 79.31 108 MET A O 1
ATOM 865 N N . GLY A 1 109 ? 1.912 -14.087 -25.074 1.00 69.00 109 GLY A N 1
ATOM 866 C CA . GLY A 1 109 ? 2.593 -14.038 -26.364 1.00 69.00 109 GLY A CA 1
ATOM 867 C C . GLY A 1 109 ? 3.967 -13.375 -26.320 1.00 69.00 109 GLY A C 1
ATOM 868 O O . GLY A 1 109 ? 4.463 -12.994 -25.266 1.00 69.00 109 GLY A O 1
ATOM 869 N N . ASN A 1 110 ? 4.606 -13.268 -27.485 1.00 61.19 110 ASN A N 1
ATOM 870 C CA . ASN A 1 110 ? 5.925 -12.651 -27.618 1.00 61.19 110 ASN A CA 1
ATOM 871 C C . ASN A 1 110 ? 5.751 -11.176 -28.032 1.00 61.19 110 ASN A C 1
ATOM 873 O O . ASN A 1 110 ? 5.072 -10.946 -29.042 1.00 61.19 110 ASN A O 1
ATOM 877 N N . PRO A 1 111 ? 6.314 -10.191 -27.301 1.00 57.50 111 PRO A N 1
ATOM 878 C CA . PRO A 1 111 ? 6.283 -8.778 -27.675 1.00 57.50 111 PRO A CA 1
ATOM 879 C C . PRO A 1 111 ? 7.079 -8.555 -28.963 1.00 57.50 111 PRO A C 1
ATOM 881 O O . PRO A 1 111 ? 8.249 -8.176 -28.948 1.00 57.50 111 PRO A O 1
ATOM 884 N N . ASN A 1 112 ? 6.440 -8.818 -30.102 1.00 57.06 112 ASN A N 1
ATOM 885 C CA . ASN A 1 112 ? 6.937 -8.417 -31.404 1.00 57.06 112 ASN A CA 1
ATOM 886 C C . ASN A 1 112 ? 6.152 -7.170 -31.861 1.00 57.06 112 ASN A C 1
ATOM 888 O O . ASN A 1 112 ? 5.039 -7.301 -32.382 1.00 57.06 112 ASN A O 1
ATOM 892 N N . PRO A 1 113 ? 6.705 -5.960 -31.673 1.00 53.25 113 PRO A N 1
ATOM 893 C CA . PRO A 1 113 ? 6.010 -4.686 -31.877 1.00 53.25 113 PRO A CA 1
ATOM 894 C C . PRO A 1 113 ? 5.668 -4.404 -33.351 1.00 53.25 113 PRO A C 1
ATOM 896 O O . PRO A 1 113 ? 4.909 -3.486 -33.649 1.00 53.25 113 PRO A O 1
ATOM 899 N N . LEU A 1 114 ? 6.179 -5.208 -34.288 1.00 54.34 114 LEU A N 1
ATOM 900 C CA . LEU A 1 114 ? 5.905 -5.104 -35.725 1.00 54.34 114 LEU A CA 1
ATOM 901 C C . LEU A 1 114 ? 4.903 -6.143 -36.245 1.00 54.34 114 LEU A C 1
ATOM 903 O O . LEU A 1 114 ? 4.558 -6.106 -37.429 1.00 54.34 114 LEU A O 1
ATOM 907 N N . ALA A 1 115 ? 4.397 -7.042 -35.392 1.00 53.34 115 ALA A N 1
ATOM 908 C CA . ALA A 1 115 ? 3.442 -8.075 -35.801 1.00 53.34 115 ALA A CA 1
ATOM 909 C C . ALA A 1 115 ? 2.150 -7.485 -36.405 1.00 53.34 115 ALA A C 1
ATOM 911 O O . ALA A 1 115 ? 1.571 -8.076 -37.316 1.00 53.34 115 ALA A O 1
ATOM 912 N N . GLY A 1 116 ? 1.741 -6.290 -35.958 1.00 49.66 116 GLY A N 1
ATOM 913 C CA . GLY A 1 116 ? 0.593 -5.560 -36.508 1.00 49.66 116 GLY A CA 1
ATOM 914 C C . GLY A 1 116 ? 0.854 -4.835 -37.837 1.00 49.66 116 GLY A C 1
ATOM 915 O O . GLY A 1 116 ? -0.098 -4.513 -38.540 1.00 49.66 116 GLY A O 1
ATOM 916 N N . LEU A 1 117 ? 2.119 -4.587 -38.206 1.00 52.97 117 LEU A N 1
ATOM 917 C CA . LEU A 1 117 ? 2.500 -3.798 -39.392 1.00 52.97 117 LEU A CA 1
ATOM 918 C C . LEU A 1 117 ? 3.035 -4.646 -40.555 1.00 52.97 117 LEU A C 1
ATOM 920 O O . LEU A 1 117 ? 2.820 -4.287 -41.709 1.00 52.97 117 LEU A O 1
ATOM 924 N N . LEU A 1 118 ? 3.733 -5.752 -40.277 1.00 53.62 118 LEU A N 1
ATOM 925 C CA . LEU A 1 118 ? 4.458 -6.527 -41.299 1.00 53.62 118 LEU A CA 1
ATOM 926 C C . LEU A 1 118 ? 3.841 -7.897 -41.605 1.00 53.62 118 LEU A C 1
ATOM 928 O O . LEU A 1 118 ? 4.321 -8.618 -42.480 1.00 53.62 118 LEU A O 1
ATOM 932 N N . GLY A 1 119 ? 2.754 -8.250 -40.921 1.00 49.69 119 GLY A N 1
ATOM 933 C CA . GLY A 1 119 ? 2.181 -9.582 -41.005 1.00 49.69 119 GLY A CA 1
ATOM 934 C C . GLY A 1 119 ? 3.035 -10.627 -40.282 1.00 49.69 119 GLY A C 1
ATOM 935 O O . GLY A 1 119 ? 4.232 -10.483 -40.045 1.00 49.69 119 GLY A O 1
ATOM 936 N N . ASN A 1 120 ? 2.375 -11.717 -39.915 1.00 51.19 120 ASN A N 1
ATOM 937 C CA . ASN A 1 120 ? 2.811 -12.685 -38.909 1.00 51.19 120 ASN A CA 1
ATOM 938 C C . ASN A 1 120 ? 4.038 -13.563 -39.254 1.00 51.19 120 ASN A C 1
ATOM 940 O O . ASN A 1 120 ? 4.317 -14.489 -38.497 1.00 51.19 120 ASN A O 1
ATOM 944 N N . ASN A 1 121 ? 4.739 -13.307 -40.366 1.00 53.53 121 ASN A N 1
ATOM 945 C CA . ASN A 1 121 ? 5.798 -14.174 -40.909 1.00 53.53 121 ASN A CA 1
ATOM 946 C C . ASN A 1 121 ? 7.111 -13.434 -41.230 1.00 53.53 121 ASN A C 1
ATOM 948 O O . ASN A 1 121 ? 7.933 -13.957 -41.980 1.00 53.53 121 ASN A O 1
ATOM 952 N N . VAL A 1 122 ? 7.309 -12.214 -40.724 1.00 54.91 122 VAL A N 1
ATOM 953 C CA . VAL A 1 122 ? 8.579 -11.502 -40.915 1.00 54.91 122 VAL A CA 1
ATOM 954 C C . VAL A 1 122 ? 9.469 -11.739 -39.702 1.00 54.91 122 VAL A C 1
ATOM 956 O O . VAL A 1 122 ? 9.208 -11.203 -38.624 1.00 54.91 122 VAL A O 1
ATOM 959 N N . ASP A 1 123 ? 10.517 -12.542 -39.895 1.00 57.81 123 ASP A N 1
ATOM 960 C CA . ASP A 1 123 ? 11.629 -12.643 -38.954 1.00 57.81 123 ASP A CA 1
ATOM 961 C C . ASP A 1 123 ? 12.305 -11.275 -38.867 1.00 57.81 123 ASP A C 1
ATOM 963 O O . ASP A 1 123 ? 12.953 -10.805 -39.806 1.00 57.81 123 ASP A O 1
ATOM 967 N N . ILE A 1 124 ? 12.100 -10.602 -37.740 1.00 58.84 124 ILE A N 1
ATOM 968 C CA . ILE A 1 124 ? 12.754 -9.333 -37.452 1.00 58.84 124 ILE A CA 1
ATOM 969 C C . ILE A 1 124 ? 14.085 -9.655 -36.783 1.00 58.84 124 ILE A C 1
ATOM 971 O O . ILE A 1 124 ? 14.090 -10.383 -35.788 1.00 58.84 124 ILE A O 1
ATOM 975 N N . PRO A 1 125 ? 15.206 -9.121 -37.297 1.00 65.06 125 PRO A N 1
ATOM 976 C CA . PRO A 1 125 ? 16.497 -9.255 -36.643 1.00 65.06 125 PRO A CA 1
ATOM 977 C C . PRO A 1 125 ? 16.409 -8.808 -35.181 1.00 65.06 125 PRO A C 1
ATOM 979 O O . PRO A 1 125 ? 15.836 -7.758 -34.885 1.00 65.06 125 PRO A O 1
ATOM 982 N N . GLU A 1 126 ? 16.990 -9.593 -34.277 1.00 59.84 126 GLU A N 1
ATOM 983 C CA . GLU A 1 126 ? 16.921 -9.403 -32.821 1.00 59.84 126 GLU A CA 1
ATOM 984 C C . GLU A 1 126 ? 17.318 -7.979 -32.381 1.00 59.84 126 GLU A C 1
ATOM 986 O O . GLU A 1 126 ? 16.657 -7.374 -31.536 1.00 59.84 126 GLU A O 1
ATOM 991 N N . GLU A 1 127 ? 18.309 -7.378 -33.048 1.00 57.47 127 GLU A N 1
ATOM 992 C CA . GLU A 1 127 ? 18.739 -5.990 -32.819 1.00 57.47 127 GLU A CA 1
ATOM 993 C C . GLU A 1 127 ? 17.649 -4.947 -33.123 1.00 57.47 127 GLU A C 1
ATOM 995 O O . GLU A 1 127 ? 17.536 -3.940 -32.422 1.00 57.47 127 GLU A O 1
ATOM 1000 N N . LEU A 1 128 ? 16.819 -5.171 -34.147 1.00 57.53 128 LEU A N 1
ATOM 1001 C CA . LEU A 1 128 ? 15.746 -4.249 -34.529 1.00 57.53 128 LEU A CA 1
ATOM 1002 C C . LEU A 1 128 ? 14.510 -4.428 -33.633 1.00 57.53 128 LEU A C 1
ATOM 1004 O O . LEU A 1 128 ? 13.843 -3.450 -33.297 1.00 57.53 128 LEU A O 1
ATOM 1008 N N . ALA A 1 129 ? 14.233 -5.659 -33.189 1.00 55.59 129 ALA A N 1
ATOM 1009 C CA . ALA A 1 129 ? 13.193 -5.938 -32.198 1.00 55.59 129 ALA A CA 1
ATOM 1010 C C . ALA A 1 129 ? 13.504 -5.259 -30.850 1.00 55.59 129 ALA A C 1
ATOM 1012 O O . ALA A 1 129 ? 12.619 -4.644 -30.252 1.00 55.59 129 ALA A O 1
ATOM 1013 N N . ALA A 1 130 ? 14.772 -5.276 -30.422 1.00 53.59 130 ALA A N 1
ATOM 1014 C CA . ALA A 1 130 ? 15.234 -4.558 -29.234 1.00 53.59 130 ALA A CA 1
ATOM 1015 C C . ALA A 1 130 ? 15.055 -3.032 -29.358 1.00 53.59 130 ALA A C 1
ATOM 1017 O O . ALA A 1 130 ? 14.653 -2.371 -28.400 1.00 53.59 130 ALA A O 1
ATOM 1018 N N . GLN A 1 131 ? 15.282 -2.463 -30.548 1.00 51.31 131 GLN A N 1
ATOM 1019 C CA . GLN A 1 131 ? 15.070 -1.032 -30.797 1.00 51.31 131 GLN A CA 1
ATOM 1020 C C . GLN A 1 131 ? 13.588 -0.635 -30.802 1.00 51.31 131 GLN A C 1
ATOM 1022 O O . GLN A 1 131 ? 13.253 0.461 -30.359 1.00 51.31 131 GLN A O 1
ATOM 1027 N N . LEU A 1 132 ? 12.686 -1.503 -31.258 1.00 51.53 132 LEU A N 1
ATOM 1028 C CA . LEU A 1 132 ? 11.253 -1.193 -31.363 1.00 51.53 132 LEU A CA 1
ATOM 1029 C C . LEU A 1 132 ? 10.470 -1.476 -30.075 1.00 51.53 132 LEU A C 1
ATOM 1031 O O . LEU A 1 132 ? 9.490 -0.793 -29.799 1.00 51.53 132 LEU A O 1
ATOM 1035 N N . ASN A 1 133 ? 10.939 -2.398 -29.231 1.00 50.00 133 ASN A N 1
ATOM 1036 C CA . ASN A 1 133 ? 10.411 -2.573 -27.872 1.00 50.00 133 ASN A CA 1
ATOM 1037 C C . ASN A 1 133 ? 10.785 -1.413 -26.928 1.00 50.00 133 ASN A C 1
ATOM 1039 O O . ASN A 1 133 ? 10.239 -1.305 -25.833 1.00 50.00 133 ASN A O 1
ATOM 1043 N N . SER A 1 134 ? 11.672 -0.505 -27.352 1.00 45.62 134 SER A N 1
ATOM 1044 C CA . SER A 1 134 ? 12.112 0.644 -26.549 1.00 45.62 134 SER A CA 1
ATOM 1045 C C . SER A 1 134 ? 11.098 1.796 -26.455 1.00 45.62 134 SER A C 1
ATOM 1047 O O . SER A 1 134 ? 11.323 2.752 -25.712 1.00 45.62 134 SER A O 1
ATOM 1049 N N . THR A 1 135 ? 9.994 1.763 -27.215 1.00 47.12 135 THR A N 1
ATOM 1050 C CA . THR A 1 135 ? 9.184 2.975 -27.443 1.00 47.12 135 THR A CA 1
ATOM 1051 C C . THR A 1 135 ? 8.182 3.295 -26.327 1.00 47.12 135 THR A C 1
ATOM 1053 O O . THR A 1 135 ? 7.741 4.437 -26.235 1.00 47.12 135 THR A O 1
ATOM 1056 N N . VAL A 1 136 ? 7.874 2.356 -25.425 1.00 49.84 136 VAL A N 1
ATOM 1057 C CA . VAL A 1 136 ? 7.081 2.632 -24.211 1.00 49.84 136 VAL A CA 1
ATOM 1058 C C . VAL A 1 136 ? 7.652 1.830 -23.042 1.00 49.84 136 VAL A C 1
ATOM 1060 O O . VAL A 1 136 ? 7.096 0.822 -22.617 1.00 49.84 136 VAL A O 1
ATOM 1063 N N . VAL A 1 137 ? 8.813 2.257 -22.543 1.00 55.00 137 VAL A N 1
ATOM 1064 C CA . VAL A 1 137 ? 9.293 1.796 -21.236 1.00 55.00 137 VAL A CA 1
ATOM 1065 C C . VAL A 1 137 ? 8.541 2.605 -20.184 1.00 55.00 137 VAL A C 1
ATOM 1067 O O . VAL A 1 137 ? 8.860 3.769 -19.943 1.00 55.00 137 VAL A O 1
ATOM 1070 N N . GLU A 1 138 ? 7.488 2.013 -19.628 1.00 60.41 138 GLU A N 1
ATOM 1071 C CA . GLU A 1 138 ? 6.837 2.506 -18.413 1.00 60.41 138 GLU A CA 1
ATOM 1072 C C . GLU A 1 138 ? 7.830 2.317 -17.264 1.00 60.41 138 GLU A C 1
ATOM 1074 O O . GLU A 1 138 ? 8.244 1.201 -16.953 1.00 60.41 138 GLU A O 1
ATOM 1079 N N . TYR A 1 139 ? 8.294 3.426 -16.699 1.00 65.81 139 TYR A N 1
ATOM 1080 C CA . TYR A 1 139 ? 9.247 3.412 -15.599 1.00 65.81 139 TYR A CA 1
ATOM 1081 C C . TYR A 1 139 ? 8.482 3.465 -14.288 1.00 65.81 139 TYR A C 1
ATOM 1083 O O . TYR A 1 139 ? 7.803 4.448 -14.035 1.00 65.81 139 TYR A O 1
ATOM 1091 N N . GLU A 1 140 ? 8.589 2.461 -13.431 1.00 76.25 140 GLU A N 1
ATOM 1092 C CA . GLU A 1 140 ? 7.975 2.552 -12.104 1.00 76.25 140 GLU A CA 1
ATOM 1093 C C . GLU A 1 140 ? 8.737 3.564 -11.241 1.00 76.25 140 GLU A C 1
ATOM 1095 O O . GLU A 1 140 ? 9.972 3.620 -11.275 1.00 76.25 140 GLU A O 1
ATOM 1100 N N . VAL A 1 141 ? 8.011 4.390 -10.482 1.00 80.75 141 VAL A N 1
ATOM 1101 C CA . VAL A 1 141 ? 8.639 5.289 -9.505 1.00 80.75 141 VAL A CA 1
ATOM 1102 C C . VAL A 1 141 ? 9.363 4.443 -8.444 1.00 80.75 141 VAL A C 1
ATOM 1104 O O . VAL A 1 141 ? 8.764 3.519 -7.892 1.00 80.75 141 VAL A O 1
ATOM 1107 N N . PRO A 1 142 ? 10.644 4.730 -8.143 1.00 89.69 142 PRO A N 1
ATOM 1108 C CA . PRO A 1 142 ? 11.350 4.083 -7.045 1.00 89.69 142 PRO A CA 1
ATOM 1109 C C . PRO A 1 142 ? 10.645 4.302 -5.714 1.00 89.69 142 PRO A C 1
ATOM 1111 O O . PRO A 1 142 ? 10.090 5.366 -5.460 1.00 89.69 142 PRO A O 1
ATOM 1114 N N . LEU A 1 143 ? 10.756 3.329 -4.826 1.00 91.88 143 LEU A N 1
ATOM 1115 C CA . LEU A 1 143 ? 10.153 3.354 -3.506 1.00 91.88 143 LEU A CA 1
ATOM 1116 C C . LEU A 1 143 ? 11.234 3.358 -2.432 1.00 91.88 143 LEU A C 1
ATOM 1118 O O . LEU A 1 143 ? 12.189 2.587 -2.506 1.00 91.88 143 LEU A O 1
ATOM 1122 N N . LEU A 1 144 ? 11.052 4.179 -1.400 1.00 91.88 144 LEU A N 1
ATOM 1123 C CA . LEU A 1 144 ? 11.807 4.049 -0.158 1.00 91.88 144 LEU A CA 1
ATOM 1124 C C . LEU A 1 144 ? 10.976 3.303 0.868 1.00 91.88 144 LEU A C 1
ATOM 1126 O O . LEU A 1 144 ? 9.855 3.702 1.175 1.00 91.88 144 LEU A O 1
ATOM 1130 N N . VAL A 1 145 ? 11.545 2.241 1.421 1.00 91.62 145 VAL A N 1
ATOM 1131 C CA . VAL A 1 145 ? 10.874 1.415 2.418 1.00 91.62 145 VAL A CA 1
ATOM 1132 C C . VAL A 1 145 ? 11.899 0.801 3.363 1.00 91.62 145 VAL A C 1
ATOM 1134 O O . VAL A 1 145 ? 12.862 0.182 2.926 1.00 91.62 145 VAL A O 1
ATOM 1137 N N . ASP A 1 146 ? 11.720 1.018 4.667 1.00 86.44 146 ASP A N 1
ATOM 1138 C CA . ASP A 1 146 ? 12.576 0.471 5.736 1.00 86.44 146 ASP A CA 1
ATOM 1139 C C . ASP A 1 146 ? 14.096 0.677 5.519 1.00 86.44 146 ASP A C 1
ATOM 1141 O O . ASP A 1 146 ? 14.925 -0.200 5.751 1.00 86.44 146 ASP A O 1
ATOM 1145 N N . GLY A 1 147 ? 14.485 1.849 5.003 1.00 89.75 147 GLY A N 1
ATOM 1146 C CA . GLY A 1 147 ? 15.890 2.159 4.703 1.00 89.75 147 GLY A CA 1
ATOM 1147 C C . GLY A 1 147 ? 16.452 1.457 3.459 1.00 89.75 147 GLY A C 1
ATOM 1148 O O . GLY A 1 147 ? 17.662 1.493 3.225 1.00 89.75 147 GLY A O 1
ATOM 1149 N N . TYR A 1 148 ? 15.597 0.848 2.645 1.00 93.88 148 TYR A N 1
ATOM 1150 C CA . TYR A 1 148 ? 15.927 0.344 1.320 1.00 93.88 148 TYR A CA 1
ATOM 1151 C C . TYR A 1 148 ? 15.329 1.244 0.247 1.00 93.88 148 TYR A C 1
ATOM 1153 O O . TYR A 1 148 ? 14.266 1.838 0.427 1.00 93.88 148 TYR A O 1
ATOM 1161 N N . VAL A 1 149 ? 16.015 1.310 -0.887 1.00 94.50 149 VAL A N 1
ATOM 1162 C CA . VAL A 1 149 ? 15.446 1.769 -2.145 1.00 94.50 149 VAL A CA 1
ATOM 1163 C C . VAL A 1 149 ? 15.092 0.551 -2.985 1.00 94.50 149 VAL A C 1
ATOM 1165 O O . VAL A 1 149 ? 15.916 -0.344 -3.188 1.00 94.50 149 VAL A O 1
ATOM 1168 N N . VAL A 1 150 ? 13.848 0.516 -3.450 1.00 93.75 150 VAL A N 1
ATOM 1169 C CA . VAL A 1 150 ? 13.316 -0.520 -4.330 1.00 93.75 150 VAL A CA 1
ATOM 1170 C C . VAL A 1 150 ? 12.974 0.118 -5.662 1.00 93.75 150 VAL A C 1
ATOM 1172 O O . VAL A 1 150 ? 12.287 1.136 -5.709 1.00 93.75 150 VAL A O 1
ATOM 1175 N N . TYR A 1 151 ? 13.473 -0.447 -6.752 1.00 91.44 151 TYR A N 1
ATOM 1176 C CA . TYR A 1 151 ? 13.246 0.096 -8.085 1.00 91.44 151 TYR A CA 1
ATOM 1177 C C . TYR A 1 151 ? 13.349 -0.993 -9.145 1.00 91.44 151 TYR A C 1
ATOM 1179 O O . TYR A 1 151 ? 14.046 -1.988 -8.958 1.00 91.44 151 TYR A O 1
ATOM 1187 N N . ASN A 1 152 ? 12.634 -0.829 -10.256 1.00 87.94 152 ASN A N 1
ATOM 1188 C CA . ASN A 1 152 ? 12.606 -1.832 -11.315 1.00 87.94 152 ASN A CA 1
ATOM 1189 C C . ASN A 1 152 ? 14.002 -2.014 -11.944 1.00 87.94 152 ASN A C 1
ATOM 1191 O O . ASN A 1 152 ? 14.696 -1.031 -12.212 1.00 87.94 152 ASN A O 1
ATOM 1195 N N . LYS A 1 153 ? 14.413 -3.253 -12.231 1.00 87.00 153 LYS A N 1
ATOM 1196 C CA . LYS A 1 153 ? 15.714 -3.545 -12.860 1.00 87.00 153 LYS A CA 1
ATOM 1197 C C . LYS A 1 153 ? 15.886 -2.911 -14.235 1.00 87.00 153 LYS A C 1
ATOM 1199 O O . LYS A 1 153 ? 17.009 -2.644 -14.643 1.00 87.00 153 LYS A O 1
ATOM 1204 N N . THR A 1 154 ? 14.795 -2.649 -14.954 1.00 84.06 154 THR A N 1
ATOM 1205 C CA . THR A 1 154 ? 14.857 -1.964 -16.253 1.00 84.06 154 THR A CA 1
ATOM 1206 C C . THR A 1 154 ? 15.038 -0.453 -16.117 1.00 84.06 154 THR A C 1
ATOM 1208 O O . THR A 1 154 ? 15.278 0.225 -17.117 1.00 84.06 154 THR A O 1
ATOM 1211 N N . LEU A 1 155 ? 14.870 0.100 -14.910 1.00 85.62 155 LEU A N 1
ATOM 1212 C CA . LEU A 1 155 ? 15.011 1.530 -14.658 1.00 85.62 155 LEU A CA 1
ATOM 1213 C C . LEU A 1 155 ? 16.477 1.938 -14.516 1.00 85.62 155 LEU A C 1
ATOM 1215 O O . LEU A 1 155 ? 16.860 2.967 -15.070 1.00 85.62 155 LEU A O 1
ATOM 1219 N N . ALA A 1 156 ? 17.256 1.167 -13.756 1.00 89.69 156 ALA A N 1
ATOM 1220 C CA . ALA A 1 156 ? 18.661 1.431 -13.469 1.00 89.69 156 ALA A CA 1
ATOM 1221 C C . ALA A 1 156 ? 19.375 0.161 -12.974 1.00 89.69 156 ALA A C 1
ATOM 1223 O O . ALA A 1 156 ? 18.737 -0.759 -12.460 1.00 89.69 156 ALA A O 1
ATOM 1224 N N . GLU A 1 157 ? 20.705 0.136 -13.070 1.00 89.12 157 GLU A N 1
ATOM 1225 C CA . GLU A 1 157 ? 21.537 -0.978 -12.568 1.00 89.12 157 GLU A CA 1
ATOM 1226 C C . GLU A 1 157 ? 22.156 -0.718 -11.181 1.00 89.12 157 GLU A C 1
ATOM 1228 O O . GLU A 1 157 ? 22.711 -1.628 -10.568 1.00 89.12 157 GLU A O 1
ATOM 1233 N N . SER A 1 158 ? 22.116 0.528 -10.698 1.00 91.94 158 SER A N 1
ATOM 1234 C CA . SER A 1 158 ? 22.671 0.941 -9.398 1.00 91.94 158 SER A CA 1
ATOM 1235 C C . SER A 1 158 ? 22.017 2.229 -8.889 1.00 91.94 158 SER A C 1
ATOM 1237 O O . SER A 1 158 ? 21.439 2.982 -9.675 1.00 91.94 158 SER A O 1
ATOM 1239 N N . GLN A 1 159 ? 22.196 2.562 -7.604 1.00 93.38 159 GLN A N 1
ATOM 1240 C CA . GLN A 1 159 ? 21.763 3.854 -7.035 1.00 93.38 159 GLN A CA 1
ATOM 1241 C C . GLN A 1 159 ? 22.322 5.084 -7.775 1.00 93.38 159 GLN A C 1
ATOM 1243 O O . GLN A 1 159 ? 21.603 6.066 -7.968 1.00 93.38 159 GLN A O 1
ATOM 1248 N N . GLU A 1 160 ? 23.577 5.040 -8.234 1.00 91.38 160 GLU A N 1
ATOM 1249 C CA . GLU A 1 160 ? 24.187 6.140 -8.997 1.00 91.38 160 GLU A CA 1
ATOM 1250 C C . GLU A 1 160 ? 23.531 6.329 -10.368 1.00 91.38 160 GLU A C 1
ATOM 1252 O O . GLU A 1 160 ? 23.336 7.455 -10.834 1.00 91.38 160 GLU A O 1
ATOM 1257 N N . ASP A 1 161 ? 23.179 5.225 -11.023 1.00 91.19 161 ASP A N 1
ATOM 1258 C CA . ASP A 1 161 ? 22.452 5.255 -12.287 1.00 91.19 161 ASP A CA 1
ATOM 1259 C C . ASP A 1 161 ? 21.009 5.732 -12.077 1.00 91.19 161 ASP A C 1
ATOM 1261 O O . ASP A 1 161 ? 20.547 6.656 -12.749 1.00 91.19 161 ASP A O 1
ATOM 1265 N N . LEU A 1 162 ? 20.346 5.231 -11.033 1.00 91.50 162 LEU A N 1
ATOM 1266 C CA . LEU A 1 162 ? 19.008 5.659 -10.646 1.00 91.50 162 LEU A CA 1
ATOM 1267 C C . LEU A 1 162 ? 18.942 7.172 -10.411 1.00 91.50 162 LEU A C 1
ATOM 1269 O O . LEU A 1 162 ? 18.055 7.856 -10.926 1.00 91.50 162 LEU A O 1
ATOM 1273 N N . LYS A 1 163 ? 19.925 7.723 -9.696 1.00 91.00 163 LYS A N 1
ATOM 1274 C CA . LYS A 1 163 ? 20.047 9.163 -9.452 1.00 91.00 163 LYS A CA 1
ATOM 1275 C C . LYS A 1 163 ? 20.152 9.958 -10.755 1.00 91.00 163 LYS A C 1
ATOM 1277 O O . LYS A 1 163 ? 19.525 11.011 -10.882 1.00 91.00 163 LYS A O 1
ATOM 1282 N N . LYS A 1 164 ? 20.905 9.472 -11.748 1.00 89.44 164 LYS A N 1
ATOM 1283 C CA . LYS A 1 164 ? 20.982 10.105 -13.080 1.00 89.44 164 LYS A CA 1
ATOM 1284 C C . LYS A 1 164 ? 19.643 10.032 -13.805 1.00 89.44 164 LYS A C 1
ATOM 1286 O O . LYS A 1 164 ? 19.224 11.022 -14.409 1.00 89.44 164 LYS A O 1
ATOM 1291 N N . VAL A 1 165 ? 18.957 8.896 -13.726 1.00 88.69 165 VAL A N 1
ATOM 1292 C CA . VAL A 1 165 ? 17.651 8.696 -14.360 1.00 88.69 165 VAL A CA 1
ATOM 1293 C C . VAL A 1 165 ? 16.599 9.643 -13.775 1.00 88.69 165 VAL A C 1
ATOM 1295 O O . VAL A 1 165 ? 15.935 10.344 -14.539 1.00 88.69 165 VAL A O 1
ATOM 1298 N N . LEU A 1 166 ? 16.511 9.762 -12.447 1.00 87.88 166 LEU A N 1
ATOM 1299 C CA . LEU A 1 166 ? 15.578 10.676 -11.770 1.00 87.88 166 LEU A CA 1
ATOM 1300 C C . LEU A 1 166 ? 15.883 12.159 -12.044 1.00 87.88 166 LEU A C 1
ATOM 1302 O O . LEU A 1 166 ? 14.969 12.977 -12.096 1.00 87.88 166 LEU A O 1
ATOM 1306 N N . LYS A 1 167 ? 17.153 12.526 -12.268 1.00 86.50 167 LYS A N 1
ATOM 1307 C CA . LYS A 1 167 ? 17.540 13.904 -12.630 1.00 86.50 167 LYS A CA 1
ATOM 1308 C C . LYS A 1 167 ? 17.227 14.264 -14.082 1.00 86.50 167 LYS A C 1
ATOM 1310 O O . LYS A 1 167 ? 17.033 15.437 -14.392 1.00 86.50 167 LYS A O 1
ATOM 1315 N N . THR A 1 168 ? 17.235 13.284 -14.983 1.00 83.81 168 THR A N 1
ATOM 1316 C CA . THR A 1 168 ? 17.123 13.518 -16.433 1.00 83.81 168 THR A CA 1
ATOM 1317 C C . THR A 1 168 ? 15.720 13.283 -16.976 1.00 83.81 168 THR A C 1
ATOM 1319 O O . THR A 1 168 ? 15.321 13.929 -17.949 1.00 83.81 168 THR A O 1
ATOM 1322 N N . LYS A 1 169 ? 14.950 12.372 -16.377 1.00 79.88 169 LYS A N 1
ATOM 1323 C CA . LYS A 1 169 ? 13.582 12.075 -16.802 1.00 79.88 169 LYS A CA 1
ATOM 1324 C C . LYS A 1 169 ? 12.578 12.919 -16.020 1.00 79.88 169 LYS A C 1
ATOM 1326 O O . LYS A 1 169 ? 12.691 13.114 -14.818 1.00 79.88 169 LYS A O 1
ATOM 1331 N N . SER A 1 170 ? 11.551 13.397 -16.719 1.00 76.19 170 SER A N 1
ATOM 1332 C CA . SER A 1 170 ? 10.398 14.029 -16.073 1.00 76.19 170 SER A CA 1
ATOM 1333 C C . SER A 1 170 ? 9.593 12.985 -15.300 1.00 76.19 170 SER A C 1
ATOM 1335 O O . SER A 1 170 ? 9.350 11.905 -15.833 1.00 76.19 170 SER A O 1
ATOM 1337 N N . LYS A 1 171 ? 9.093 13.357 -14.115 1.00 73.25 171 LYS A N 1
ATOM 1338 C CA . LYS A 1 171 ? 8.155 12.568 -13.298 1.00 73.25 171 LYS A CA 1
ATOM 1339 C C . LYS A 1 171 ? 6.945 12.046 -14.080 1.00 73.25 171 LYS A C 1
ATOM 1341 O O . LYS A 1 171 ? 6.498 10.938 -13.845 1.00 73.25 171 LYS A O 1
ATOM 1346 N N . SER A 1 172 ? 6.480 12.796 -15.081 1.00 69.69 172 SER A N 1
ATOM 1347 C CA . SER A 1 172 ? 5.375 12.389 -15.969 1.00 69.69 172 SER A CA 1
ATOM 1348 C C . SER A 1 172 ? 5.650 11.147 -16.829 1.00 69.69 172 SER A C 1
ATOM 1350 O O . SER A 1 172 ? 4.723 10.605 -17.419 1.00 69.69 172 SER A O 1
ATOM 1352 N N . LYS A 1 173 ? 6.912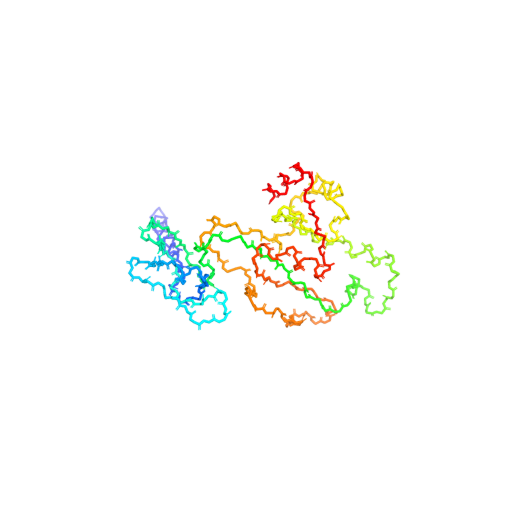 10.713 -16.940 1.00 69.00 173 LYS A N 1
ATOM 1353 C CA . LYS A 1 173 ? 7.302 9.491 -17.661 1.00 69.00 173 LYS A CA 1
ATOM 1354 C C . LYS A 1 173 ? 7.299 8.246 -16.780 1.00 69.00 173 LYS A C 1
ATOM 1356 O O . LYS A 1 173 ? 7.671 7.181 -17.269 1.00 69.00 173 LYS A O 1
ATOM 1361 N N . PHE A 1 174 ? 6.968 8.406 -15.504 1.00 70.56 174 PHE A N 1
ATOM 1362 C CA . PHE A 1 174 ? 6.953 7.316 -14.556 1.00 70.56 174 PHE A CA 1
ATOM 1363 C C . PHE A 1 174 ? 5.522 6.922 -14.249 1.00 70.56 174 PHE A C 1
ATOM 1365 O O . PHE A 1 174 ? 4.653 7.779 -14.082 1.00 70.56 174 PHE A O 1
ATOM 1372 N N . ASP A 1 175 ? 5.311 5.619 -14.191 1.00 69.88 175 ASP A N 1
ATOM 1373 C CA . ASP A 1 175 ? 4.072 5.026 -13.748 1.00 69.88 175 ASP A CA 1
ATOM 1374 C C . ASP A 1 175 ? 4.067 4.902 -12.224 1.00 69.88 175 ASP A C 1
ATOM 1376 O O . ASP A 1 175 ? 5.087 4.610 -11.591 1.00 69.88 175 ASP A O 1
ATOM 1380 N N . THR A 1 176 ? 2.900 5.109 -11.628 1.00 67.50 176 THR A N 1
ATOM 1381 C CA . THR A 1 176 ? 2.673 5.035 -10.181 1.00 67.50 176 THR A CA 1
ATOM 1382 C C . THR A 1 176 ? 2.204 3.641 -9.775 1.00 67.50 176 THR A C 1
ATOM 1384 O O . THR A 1 176 ? 1.386 3.490 -8.876 1.00 67.50 176 THR A O 1
ATOM 1387 N N . HIS A 1 177 ? 2.690 2.613 -10.465 1.00 78.31 177 HIS A N 1
ATOM 1388 C CA . HIS A 1 177 ? 2.362 1.211 -10.213 1.00 78.31 177 HIS A CA 1
ATOM 1389 C C . HIS A 1 177 ? 2.886 0.683 -8.874 1.00 78.31 177 HIS A C 1
ATOM 1391 O O . HIS A 1 177 ? 2.421 -0.362 -8.415 1.00 78.31 177 HIS A O 1
ATOM 1397 N N . LEU A 1 178 ? 3.820 1.413 -8.261 1.00 88.25 178 LEU A N 1
ATOM 1398 C CA . LEU A 1 178 ? 4.350 1.173 -6.930 1.00 88.25 178 LEU A CA 1
ATOM 1399 C C . LEU A 1 178 ? 4.031 2.380 -6.037 1.00 88.25 178 LEU A C 1
ATOM 1401 O O . LEU A 1 178 ? 4.531 3.480 -6.269 1.00 88.25 178 LEU A O 1
ATOM 1405 N N . VAL A 1 179 ? 3.179 2.184 -5.033 1.00 90.75 179 VAL A N 1
ATOM 1406 C CA . VAL A 1 179 ? 2.655 3.247 -4.165 1.00 90.75 179 VAL A CA 1
ATOM 1407 C C . VAL A 1 179 ? 2.952 2.919 -2.710 1.00 90.75 179 VAL A C 1
ATOM 1409 O O . VAL A 1 179 ? 2.550 1.868 -2.208 1.00 90.75 179 VAL A O 1
ATOM 1412 N N . PHE A 1 180 ? 3.618 3.844 -2.019 1.00 92.81 180 PHE A N 1
ATOM 1413 C CA . PHE A 1 180 ? 3.746 3.812 -0.566 1.00 92.81 180 PHE A CA 1
ATOM 1414 C C . PHE A 1 180 ? 2.478 4.349 0.091 1.00 92.81 180 PHE A C 1
ATOM 1416 O O . PHE A 1 180 ? 2.009 5.430 -0.266 1.00 92.81 180 PHE A O 1
ATOM 1423 N N . VAL A 1 181 ? 1.978 3.649 1.101 1.00 94.94 181 VAL A N 1
ATOM 1424 C CA . VAL A 1 181 ? 0.876 4.118 1.937 1.00 94.94 181 VAL A CA 1
ATOM 1425 C C . VAL A 1 181 ? 1.383 4.246 3.375 1.00 94.94 181 VAL A C 1
ATOM 1427 O O . VAL A 1 181 ? 1.683 3.228 4.004 1.00 94.94 181 VAL A O 1
ATOM 1430 N N . PRO A 1 182 ? 1.501 5.471 3.913 1.00 95.31 182 PRO A N 1
ATOM 1431 C CA . PRO A 1 182 ? 2.097 5.691 5.221 1.00 95.31 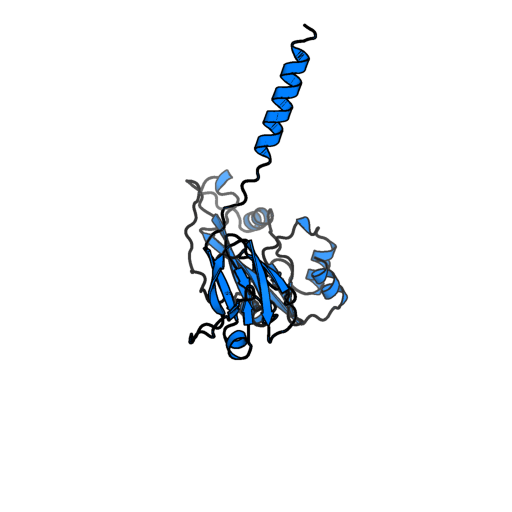182 PRO A CA 1
ATOM 1432 C C . PRO A 1 182 ? 1.159 5.289 6.366 1.00 95.31 182 PRO A C 1
ATOM 1434 O O . PRO A 1 182 ? -0.053 5.482 6.308 1.00 95.31 182 PRO A O 1
ATOM 1437 N N . ALA A 1 183 ? 1.741 4.893 7.493 1.00 96.69 183 ALA A N 1
ATOM 1438 C CA . ALA A 1 183 ? 1.085 4.590 8.765 1.00 96.69 183 ALA A CA 1
ATOM 1439 C C . ALA A 1 183 ? 0.161 5.703 9.289 1.00 96.69 183 ALA A C 1
ATOM 1441 O O . ALA A 1 183 ? -0.768 5.457 10.066 1.00 96.69 183 ALA A O 1
ATOM 1442 N N . ALA A 1 184 ? 0.418 6.950 8.890 1.00 96.56 184 ALA A N 1
ATOM 1443 C CA . ALA A 1 184 ? -0.413 8.096 9.241 1.00 96.56 184 ALA A CA 1
ATOM 1444 C C . ALA A 1 184 ? -1.821 8.020 8.617 1.00 96.56 184 ALA A C 1
ATOM 1446 O O . ALA A 1 184 ? -2.772 8.559 9.195 1.00 96.56 184 ALA A O 1
ATOM 1447 N N . GLU A 1 185 ? -1.971 7.331 7.485 1.00 97.25 185 GLU A N 1
ATOM 1448 C CA . GLU A 1 185 ? -3.247 7.136 6.806 1.00 97.25 185 GLU A CA 1
ATOM 1449 C C . GLU A 1 185 ? -4.115 6.152 7.595 1.00 97.25 185 GLU A C 1
ATOM 1451 O O . GLU A 1 185 ? -3.797 4.973 7.737 1.00 97.25 185 GLU A O 1
ATOM 1456 N N . LEU A 1 186 ? -5.204 6.666 8.175 1.00 97.75 186 LEU A N 1
ATOM 1457 C CA . LEU A 1 186 ? -6.084 5.881 9.041 1.00 97.75 186 LEU A CA 1
ATOM 1458 C C . LEU A 1 186 ? -6.962 4.908 8.251 1.00 97.75 186 LEU A C 1
ATOM 1460 O O . LEU A 1 186 ? -7.255 3.821 8.742 1.00 97.75 186 LEU A O 1
ATOM 1464 N N . PHE A 1 187 ? -7.407 5.302 7.063 1.00 98.25 187 PHE A N 1
ATOM 1465 C CA . PHE A 1 187 ? -8.218 4.459 6.201 1.00 98.25 187 PHE A CA 1
ATOM 1466 C C . PHE A 1 187 ? -7.604 4.429 4.814 1.00 98.25 187 PHE A C 1
ATOM 1468 O O . PHE A 1 187 ? -7.477 5.471 4.184 1.00 98.25 187 PHE A O 1
ATOM 1475 N N . ILE A 1 188 ? -7.247 3.231 4.367 1.00 97.75 188 ILE A N 1
ATOM 1476 C CA . ILE A 1 188 ? -6.612 2.994 3.078 1.00 97.75 188 ILE A CA 1
ATOM 1477 C C . ILE A 1 188 ? -7.698 2.500 2.134 1.00 97.75 188 ILE A C 1
ATOM 1479 O O . ILE A 1 188 ? -8.207 1.384 2.286 1.00 97.75 188 ILE A O 1
ATOM 1483 N N . HIS A 1 189 ? -8.079 3.342 1.179 1.00 97.12 189 HIS A N 1
ATOM 1484 C CA . HIS A 1 189 ? -9.105 3.003 0.200 1.00 97.12 189 HIS A CA 1
ATOM 1485 C C . HIS A 1 189 ? -8.647 1.854 -0.699 1.00 97.12 189 HIS A C 1
ATOM 1487 O O . HIS A 1 189 ? -7.506 1.838 -1.158 1.00 97.12 189 HIS A O 1
ATOM 1493 N N . LYS A 1 190 ? -9.547 0.902 -0.975 1.00 96.50 190 LYS A N 1
ATOM 1494 C CA . LYS A 1 190 ? -9.231 -0.208 -1.876 1.00 96.50 190 LYS A CA 1
ATOM 1495 C C . LYS A 1 190 ? -8.982 0.311 -3.294 1.00 96.50 190 LYS A C 1
ATOM 1497 O O . LYS A 1 190 ? -9.899 0.781 -3.959 1.00 96.50 190 LYS A O 1
ATOM 1502 N N . THR A 1 191 ? -7.742 0.184 -3.748 1.00 95.19 191 THR A N 1
ATOM 1503 C CA . THR A 1 191 ? -7.291 0.474 -5.123 1.00 95.19 191 THR A CA 1
ATOM 1504 C C . THR A 1 191 ? -6.532 -0.709 -5.738 1.00 95.19 191 THR A C 1
ATOM 1506 O O . THR A 1 191 ? -5.936 -0.587 -6.809 1.00 95.19 191 THR A O 1
ATOM 1509 N N . TRP A 1 192 ? -6.549 -1.854 -5.050 1.00 95.62 192 TRP A N 1
ATOM 1510 C CA . TRP A 1 192 ? -5.884 -3.090 -5.447 1.00 95.62 192 TRP A CA 1
ATOM 1511 C C . TRP A 1 192 ? -6.872 -4.179 -5.866 1.00 95.62 192 TRP A C 1
ATOM 1513 O O . TRP A 1 192 ? -8.010 -4.223 -5.387 1.00 95.62 192 TRP A O 1
ATOM 1523 N N . ASP A 1 193 ? -6.413 -5.086 -6.724 1.00 95.19 193 ASP A N 1
ATOM 1524 C CA . ASP A 1 193 ? -7.160 -6.268 -7.146 1.00 95.19 193 ASP A CA 1
ATOM 1525 C C . ASP A 1 193 ? -7.066 -7.387 -6.098 1.00 95.19 193 ASP A C 1
ATOM 1527 O O . ASP A 1 193 ? -8.095 -7.925 -5.688 1.00 95.19 193 ASP A O 1
ATOM 1531 N N . PHE A 1 194 ? -5.851 -7.677 -5.612 1.00 94.50 194 PHE A N 1
ATOM 1532 C CA . PHE A 1 194 ? -5.564 -8.776 -4.681 1.00 94.50 194 PHE A CA 1
ATOM 1533 C C . PHE A 1 194 ? -5.234 -8.269 -3.273 1.00 94.50 194 PHE A C 1
ATOM 1535 O O . PHE A 1 194 ? -4.396 -7.383 -3.087 1.00 94.50 194 PHE A O 1
ATOM 1542 N N . ASP A 1 195 ? -5.917 -8.803 -2.259 1.00 93.44 195 ASP A N 1
ATOM 1543 C CA . ASP A 1 195 ? -5.705 -8.385 -0.867 1.00 93.44 195 ASP A CA 1
ATOM 1544 C C . ASP A 1 195 ? -4.389 -8.941 -0.252 1.00 93.44 195 ASP A C 1
ATOM 1546 O O . ASP A 1 195 ? -3.796 -9.872 -0.775 1.00 93.44 195 ASP A O 1
ATOM 1550 N N . ILE A 1 196 ? -3.984 -8.446 0.934 1.00 88.25 196 ILE A N 1
ATOM 1551 C CA . ILE A 1 196 ? -2.706 -8.747 1.645 1.00 88.25 196 ILE A CA 1
ATOM 1552 C C . ILE A 1 196 ? -2.313 -10.238 1.736 1.00 88.25 196 ILE A C 1
ATOM 1554 O O . ILE A 1 196 ? -1.130 -10.568 1.774 1.00 88.25 196 ILE A O 1
ATOM 1558 N N . HIS A 1 197 ? -3.281 -11.153 1.791 1.00 82.69 197 HIS A N 1
ATOM 1559 C CA . HIS A 1 197 ? -3.029 -12.600 1.892 1.00 82.69 197 HIS A CA 1
ATOM 1560 C C . HIS A 1 197 ? -3.589 -13.386 0.706 1.00 82.69 197 HIS A C 1
ATOM 1562 O O . HIS A 1 197 ? -3.635 -14.615 0.728 1.00 82.69 197 HIS A O 1
ATOM 1568 N N . GLU A 1 198 ? -4.078 -12.683 -0.307 1.00 88.88 198 GLU A N 1
ATOM 1569 C CA . GLU A 1 198 ? -4.560 -13.306 -1.520 1.00 88.88 198 GLU A CA 1
ATOM 1570 C C . GLU A 1 198 ? -3.361 -13.631 -2.404 1.00 88.88 198 GLU A C 1
ATOM 1572 O O . GLU A 1 198 ? -2.541 -12.775 -2.726 1.00 88.88 198 GLU A O 1
ATOM 1577 N N . THR A 1 199 ? -3.228 -14.903 -2.771 1.00 86.88 199 THR A N 1
ATOM 1578 C CA . THR A 1 199 ? -2.223 -15.291 -3.757 1.00 86.88 199 THR A CA 1
ATOM 1579 C C . THR A 1 199 ? -2.725 -14.858 -5.123 1.00 86.88 199 THR A C 1
ATOM 1581 O O . THR A 1 199 ? -3.753 -15.356 -5.586 1.00 86.88 199 THR A O 1
ATOM 1584 N N . ALA A 1 200 ? -2.003 -13.940 -5.762 1.00 88.56 200 ALA A N 1
ATOM 1585 C CA . ALA A 1 200 ? -2.290 -13.561 -7.133 1.00 88.56 200 ALA A CA 1
ATOM 1586 C C . ALA A 1 200 ? -2.243 -14.813 -8.031 1.00 88.56 200 ALA A C 1
ATOM 1588 O O . ALA A 1 200 ? -1.309 -15.615 -7.919 1.00 88.56 200 ALA A O 1
ATOM 1589 N N . PRO A 1 201 ? -3.242 -15.026 -8.901 1.00 89.88 201 PRO A N 1
ATOM 1590 C CA . PRO A 1 201 ? -3.268 -16.185 -9.775 1.00 89.88 201 PRO A CA 1
ATOM 1591 C C . PRO A 1 201 ? -2.107 -16.110 -10.768 1.00 89.88 201 PRO A C 1
ATOM 1593 O O . PRO A 1 201 ? -1.702 -15.023 -11.172 1.00 89.88 201 PRO A O 1
ATOM 1596 N N . GLU A 1 202 ? -1.610 -17.262 -11.218 1.00 85.88 202 GLU A N 1
ATOM 1597 C CA . GLU A 1 202 ? -0.557 -17.322 -12.245 1.00 85.88 202 GLU A CA 1
ATOM 1598 C C . GLU A 1 202 ? -1.036 -16.801 -13.610 1.00 85.88 202 GLU A C 1
ATOM 1600 O O . GLU A 1 202 ? -0.237 -16.381 -14.443 1.00 85.88 202 GLU A O 1
ATOM 1605 N N . GLN A 1 203 ? -2.350 -16.835 -13.857 1.00 85.44 203 GLN A N 1
ATOM 1606 C CA . GLN A 1 203 ? -2.972 -16.437 -15.117 1.00 85.44 203 GLN A CA 1
ATOM 1607 C C . GLN A 1 203 ? -4.250 -15.640 -14.855 1.00 85.44 203 GLN A C 1
ATOM 1609 O O . GLN A 1 203 ? -4.986 -15.916 -13.908 1.00 85.44 203 GLN A O 1
ATOM 1614 N N . VAL A 1 204 ? -4.538 -14.677 -15.731 1.00 86.62 204 VAL A N 1
ATOM 1615 C CA . VAL A 1 204 ? -5.764 -13.870 -15.697 1.00 86.62 204 VAL A CA 1
ATOM 1616 C C . VAL A 1 204 ? -6.455 -13.897 -17.053 1.00 86.62 204 VAL A C 1
ATOM 1618 O O . VAL A 1 204 ? -5.810 -14.015 -18.096 1.00 86.62 204 VAL A O 1
ATOM 1621 N N . GLU A 1 205 ? -7.778 -13.747 -17.052 1.00 85.25 205 GLU A N 1
ATOM 1622 C CA . GLU A 1 205 ? -8.519 -13.547 -18.292 1.00 85.25 205 GLU A CA 1
ATOM 1623 C C . GLU A 1 205 ? -8.216 -12.159 -18.868 1.00 85.25 205 GLU A C 1
ATOM 1625 O O . GLU A 1 205 ? -8.455 -11.126 -18.234 1.00 85.25 205 GLU A O 1
ATOM 1630 N N . MET A 1 206 ? -7.707 -12.138 -20.099 1.00 81.69 206 MET A N 1
ATOM 1631 C CA . MET A 1 206 ? -7.469 -10.921 -20.865 1.00 81.69 206 MET A CA 1
ATOM 1632 C C . MET A 1 206 ? -8.406 -10.886 -22.064 1.00 81.69 206 MET A C 1
ATOM 1634 O O . MET A 1 206 ? -8.447 -11.817 -22.868 1.00 81.69 206 MET A O 1
ATOM 1638 N N . ARG A 1 207 ? -9.149 -9.788 -22.208 1.00 79.06 207 ARG A N 1
ATOM 1639 C CA . ARG A 1 207 ? -9.864 -9.504 -23.452 1.00 79.06 207 ARG A CA 1
ATOM 1640 C C . ARG A 1 207 ? -8.870 -8.898 -24.426 1.00 79.06 207 ARG A C 1
ATOM 1642 O O . ARG A 1 207 ? -8.367 -7.807 -24.183 1.00 79.06 207 ARG A O 1
ATOM 1649 N N . VAL A 1 208 ? -8.592 -9.627 -25.495 1.00 80.12 208 VAL A N 1
ATOM 1650 C CA . VAL A 1 208 ? -7.704 -9.197 -26.574 1.00 80.12 208 VAL A CA 1
ATOM 1651 C C . VAL A 1 208 ? -8.513 -9.021 -27.849 1.00 80.12 208 VAL A C 1
ATOM 1653 O O . VAL A 1 208 ? -9.517 -9.710 -28.049 1.00 80.12 208 VAL A O 1
ATOM 1656 N N . GLU A 1 209 ? -8.103 -8.085 -28.698 1.00 78.44 209 GLU A N 1
ATOM 1657 C CA . GLU A 1 209 ? -8.734 -7.914 -30.004 1.00 78.44 209 GLU A CA 1
ATOM 1658 C C . GLU A 1 209 ? -8.403 -9.100 -30.924 1.00 78.44 209 GLU A C 1
ATOM 1660 O O . GLU A 1 209 ? -7.370 -9.763 -30.786 1.00 78.44 209 GLU A O 1
ATOM 1665 N N . GLU A 1 210 ? -9.293 -9.396 -31.873 1.00 73.38 210 GLU A N 1
ATOM 1666 C CA . GLU A 1 210 ? -9.072 -10.478 -32.833 1.00 73.38 210 GLU A CA 1
ATOM 1667 C C . GLU A 1 210 ? -7.775 -10.233 -33.628 1.00 73.38 210 GLU A C 1
ATOM 1669 O O . GLU A 1 210 ? -7.571 -9.170 -34.209 1.00 73.38 210 GLU A O 1
ATOM 1674 N N . GLY A 1 211 ? -6.874 -11.221 -33.639 1.00 70.00 211 GLY A N 1
ATOM 1675 C CA . GLY A 1 211 ? -5.563 -11.121 -34.292 1.00 70.00 211 GLY A CA 1
ATOM 1676 C C . GLY A 1 211 ? -4.432 -10.581 -33.407 1.00 70.00 211 GLY A C 1
ATOM 1677 O O . GLY A 1 211 ? -3.267 -10.677 -33.801 1.00 70.00 211 GLY A O 1
ATOM 1678 N N . GLN A 1 212 ? -4.729 -10.093 -32.198 1.00 70.56 212 GLN A N 1
ATOM 1679 C CA . GLN A 1 212 ? -3.716 -9.657 -31.242 1.00 70.56 212 GLN A CA 1
ATOM 1680 C C . GLN A 1 212 ? -2.984 -10.866 -30.634 1.00 70.56 212 GLN A C 1
ATOM 1682 O O . GLN A 1 212 ? -3.558 -11.677 -29.911 1.00 70.56 212 GLN A O 1
ATOM 1687 N N . ARG A 1 213 ? -1.687 -10.993 -30.943 1.00 68.75 213 ARG A N 1
ATOM 1688 C CA . ARG A 1 213 ? -0.825 -12.095 -30.471 1.00 68.75 213 ARG A CA 1
ATOM 1689 C C . ARG A 1 213 ? -0.014 -11.766 -29.225 1.00 68.75 213 ARG A C 1
ATOM 1691 O O . ARG A 1 213 ? 0.540 -12.685 -28.637 1.00 68.75 213 ARG A O 1
ATOM 1698 N N . TYR A 1 214 ? 0.065 -10.489 -28.859 1.00 76.81 214 TYR A N 1
ATOM 1699 C CA . TYR A 1 214 ? 0.711 -10.029 -27.639 1.00 76.81 214 TYR A CA 1
ATOM 1700 C C . TYR A 1 214 ? -0.222 -9.104 -26.866 1.00 76.81 214 TYR A C 1
ATOM 1702 O O . TYR A 1 214 ? -0.788 -8.167 -27.435 1.00 76.81 214 TYR A O 1
ATOM 1710 N N . ALA A 1 215 ? -0.366 -9.360 -25.574 1.00 79.69 215 ALA A N 1
ATOM 1711 C CA . ALA A 1 215 ? -1.110 -8.509 -24.664 1.00 79.69 215 ALA A CA 1
ATOM 1712 C C . ALA A 1 215 ? -0.393 -8.449 -23.319 1.00 79.69 215 ALA A C 1
ATOM 1714 O O . ALA A 1 215 ? 0.104 -9.466 -22.835 1.00 79.69 215 ALA A O 1
ATOM 1715 N N . LYS A 1 216 ? -0.379 -7.254 -22.727 1.00 82.75 216 LYS A N 1
ATOM 1716 C CA . LYS A 1 216 ? 0.038 -7.021 -21.348 1.00 82.75 216 LYS A CA 1
ATOM 1717 C C . LYS A 1 216 ? -1.143 -6.461 -20.562 1.00 82.75 216 LYS A C 1
ATOM 1719 O O . LYS A 1 216 ? -1.878 -5.618 -21.074 1.00 82.75 216 LYS A O 1
ATOM 1724 N N . THR A 1 217 ? -1.320 -6.912 -19.331 1.00 85.94 217 THR A N 1
ATOM 1725 C CA . THR A 1 217 ? -2.205 -6.280 -18.350 1.00 85.94 217 THR A CA 1
ATOM 1726 C C . THR A 1 217 ? -1.503 -6.243 -17.005 1.00 85.94 217 THR A C 1
ATOM 1728 O O . THR A 1 217 ? -0.644 -7.071 -16.715 1.00 85.94 217 THR A O 1
ATOM 1731 N N . TYR A 1 218 ? -1.912 -5.301 -16.170 1.00 87.19 218 TYR A N 1
ATOM 1732 C CA . TYR A 1 218 ? -1.442 -5.191 -14.800 1.00 87.19 218 TYR A CA 1
ATOM 1733 C C . TYR A 1 218 ? -2.612 -5.452 -13.854 1.00 87.19 218 TYR A C 1
ATOM 1735 O O . TYR A 1 218 ? -3.771 -5.163 -14.183 1.00 87.19 218 TYR A O 1
ATOM 1743 N N . ARG A 1 219 ? -2.312 -6.054 -12.710 1.00 91.62 219 ARG A N 1
ATOM 1744 C CA . ARG A 1 219 ? -3.211 -6.128 -11.556 1.00 91.62 219 ARG A CA 1
ATOM 1745 C C . ARG A 1 219 ? -2.445 -5.692 -10.329 1.00 91.62 219 ARG A C 1
ATOM 1747 O O . ARG A 1 219 ? -1.263 -5.989 -10.235 1.00 91.62 219 ARG A O 1
ATOM 1754 N N . SER A 1 220 ? -3.085 -5.012 -9.402 1.00 93.81 220 SER A N 1
ATOM 1755 C CA . SER A 1 220 ? -2.418 -4.513 -8.204 1.00 93.81 220 SER A CA 1
ATOM 1756 C C . SER A 1 220 ? -2.661 -5.422 -7.004 1.00 93.81 220 SER A C 1
ATOM 1758 O O . SER A 1 220 ? -3.726 -6.016 -6.842 1.00 93.81 220 SER A O 1
ATOM 1760 N N . SER A 1 221 ? -1.663 -5.516 -6.137 1.00 95.31 221 SER A N 1
ATOM 1761 C CA . SER A 1 221 ? -1.744 -6.184 -4.843 1.00 95.31 221 SER A CA 1
ATOM 1762 C C . SER A 1 221 ? -1.235 -5.238 -3.765 1.00 95.31 221 SER A C 1
ATOM 1764 O O . SER A 1 221 ? -0.410 -4.366 -4.029 1.00 95.31 221 SER A O 1
ATOM 1766 N N . ILE A 1 222 ? -1.718 -5.409 -2.539 1.00 96.00 222 ILE A N 1
ATOM 1767 C CA . ILE A 1 222 ? -1.238 -4.668 -1.367 1.00 96.00 222 ILE A CA 1
ATOM 1768 C C . ILE A 1 222 ? -0.486 -5.606 -0.419 1.00 96.00 222 ILE A C 1
ATOM 1770 O O . ILE A 1 222 ? -0.844 -6.774 -0.303 1.00 96.00 222 ILE A O 1
ATOM 1774 N N . MET A 1 223 ? 0.539 -5.116 0.274 1.00 95.38 223 MET A N 1
ATOM 1775 C CA . MET A 1 223 ? 1.181 -5.823 1.387 1.00 95.38 223 MET A CA 1
ATOM 1776 C C . MET A 1 223 ? 1.776 -4.853 2.406 1.00 95.38 223 MET A C 1
ATOM 1778 O O . MET A 1 223 ? 1.848 -3.650 2.157 1.00 95.38 223 MET A O 1
ATOM 1782 N N . GLU A 1 224 ? 2.215 -5.364 3.554 1.00 95.56 224 GLU A N 1
ATOM 1783 C CA . GLU A 1 224 ? 2.932 -4.550 4.536 1.00 95.56 224 GLU A CA 1
ATOM 1784 C C . GLU A 1 224 ? 4.297 -4.127 4.003 1.00 95.56 224 GLU A C 1
ATOM 1786 O O . GLU A 1 224 ? 5.055 -4.944 3.466 1.00 95.56 224 GLU A O 1
ATOM 1791 N N . ALA A 1 225 ? 4.636 -2.855 4.195 1.00 95.38 225 ALA A N 1
ATOM 1792 C CA . ALA A 1 225 ? 5.846 -2.271 3.636 1.00 95.38 225 ALA A CA 1
ATOM 1793 C C . ALA A 1 225 ? 7.115 -2.967 4.150 1.00 95.38 225 ALA A C 1
ATOM 1795 O O . ALA A 1 225 ? 8.035 -3.222 3.382 1.00 95.38 225 ALA A O 1
ATOM 1796 N N . THR A 1 226 ? 7.133 -3.380 5.417 1.00 93.19 226 THR A N 1
ATOM 1797 C CA . THR A 1 226 ? 8.244 -4.127 6.036 1.00 93.19 226 THR A CA 1
ATOM 1798 C C . THR A 1 226 ? 8.558 -5.449 5.327 1.00 93.19 226 THR A C 1
ATOM 1800 O O . THR A 1 226 ? 9.703 -5.896 5.325 1.00 93.19 226 THR A O 1
ATOM 1803 N N . THR A 1 227 ? 7.563 -6.077 4.695 1.00 93.31 227 THR A N 1
ATOM 1804 C CA . THR A 1 227 ? 7.726 -7.348 3.969 1.00 93.31 227 THR A CA 1
ATOM 1805 C C . THR A 1 227 ? 8.041 -7.164 2.486 1.00 93.31 227 THR A C 1
ATOM 1807 O O . THR A 1 227 ? 8.563 -8.079 1.843 1.00 93.31 227 THR A O 1
ATOM 1810 N N . PHE A 1 228 ? 7.787 -5.973 1.943 1.00 94.06 228 PHE A N 1
ATOM 1811 C CA . PHE A 1 228 ? 7.917 -5.699 0.517 1.00 94.06 228 PHE A CA 1
ATOM 1812 C C . PHE A 1 228 ? 9.344 -5.858 -0.035 1.00 94.06 228 PHE A C 1
ATOM 1814 O O . PHE A 1 228 ? 9.479 -6.469 -1.095 1.00 94.06 228 PHE A O 1
ATOM 1821 N N . PRO A 1 229 ? 10.429 -5.431 0.650 1.00 94.19 229 PRO A N 1
ATOM 1822 C CA . PRO A 1 229 ? 11.794 -5.686 0.184 1.00 94.19 229 PRO A CA 1
ATOM 1823 C C . PRO A 1 229 ? 12.075 -7.169 -0.076 1.00 94.19 229 PRO A C 1
ATOM 1825 O O . PRO A 1 229 ? 12.731 -7.511 -1.058 1.00 94.19 229 PRO A O 1
ATOM 1828 N N . LEU A 1 230 ? 11.548 -8.060 0.771 1.00 93.00 230 LEU A N 1
ATOM 1829 C CA . LEU A 1 230 ? 11.732 -9.500 0.610 1.00 93.00 230 LEU A CA 1
ATOM 1830 C C . LEU A 1 230 ? 10.995 -10.017 -0.630 1.00 93.00 230 LEU A C 1
ATOM 1832 O O . LEU A 1 230 ? 11.575 -10.756 -1.423 1.00 93.00 230 LEU A O 1
ATOM 1836 N N . TYR A 1 231 ? 9.743 -9.592 -0.824 1.00 92.00 231 TYR A N 1
ATOM 1837 C CA . TYR A 1 231 ? 8.985 -9.886 -2.040 1.00 92.00 231 TYR A CA 1
ATOM 1838 C C . TYR A 1 231 ? 9.726 -9.399 -3.294 1.00 92.00 231 TYR A C 1
ATOM 1840 O O . TYR A 1 231 ? 9.938 -10.172 -4.227 1.00 92.00 231 TYR A O 1
ATOM 1848 N N . ALA A 1 232 ? 10.188 -8.149 -3.280 1.00 92.38 232 ALA A N 1
ATOM 1849 C CA . ALA A 1 232 ? 10.876 -7.512 -4.394 1.00 92.38 232 ALA A CA 1
ATOM 1850 C C . ALA A 1 232 ? 12.187 -8.231 -4.773 1.00 92.38 232 ALA A C 1
ATOM 1852 O O . ALA A 1 232 ? 12.502 -8.366 -5.955 1.00 92.38 232 ALA A O 1
ATOM 1853 N N . MET A 1 233 ? 12.926 -8.759 -3.788 1.00 91.31 233 MET A N 1
ATOM 1854 C CA . MET A 1 233 ? 14.105 -9.598 -4.038 1.00 91.31 233 MET A CA 1
ATOM 1855 C C . MET A 1 233 ? 13.748 -10.926 -4.723 1.00 91.31 233 MET A C 1
ATOM 1857 O O . MET A 1 233 ? 14.483 -11.372 -5.606 1.00 91.31 233 MET A O 1
ATOM 1861 N N . PHE A 1 234 ? 12.642 -11.564 -4.327 1.00 90.50 234 PHE A N 1
ATOM 1862 C CA . PHE A 1 234 ? 12.235 -12.868 -4.860 1.00 90.50 234 PHE A CA 1
ATOM 1863 C C . PHE A 1 234 ? 11.498 -12.800 -6.197 1.00 90.50 234 PHE A C 1
ATOM 1865 O O . PHE A 1 234 ? 11.594 -13.755 -6.966 1.00 90.50 234 PHE A O 1
ATOM 1872 N N . SER A 1 235 ? 10.801 -11.702 -6.506 1.00 88.44 235 SER A N 1
ATOM 1873 C CA . SER A 1 235 ? 10.128 -11.5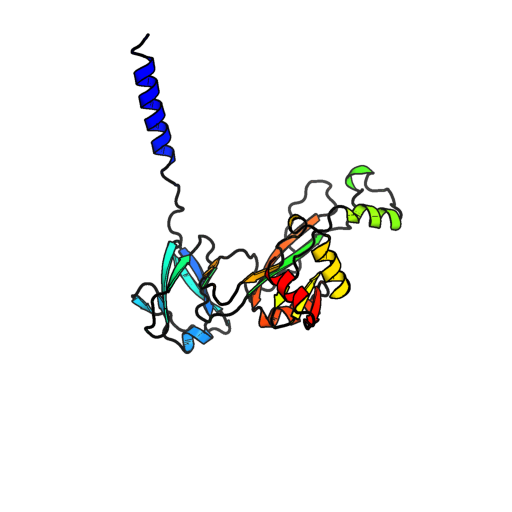44 -7.804 1.00 88.44 235 SER A CA 1
ATOM 1874 C C . SER A 1 235 ? 11.124 -11.502 -8.965 1.00 88.44 235 SER A C 1
ATOM 1876 O O . SER A 1 235 ? 10.797 -11.862 -10.091 1.00 88.44 235 SER A O 1
ATOM 1878 N N . GLY A 1 236 ? 12.359 -11.069 -8.694 1.00 85.19 236 GLY A N 1
ATOM 1879 C CA . GLY A 1 236 ? 13.398 -10.915 -9.703 1.00 85.19 236 GLY A CA 1
ATOM 1880 C C . GLY A 1 236 ? 13.228 -9.676 -10.584 1.00 85.19 236 GLY A C 1
ATOM 1881 O O . GLY A 1 236 ? 14.130 -9.407 -11.376 1.00 85.19 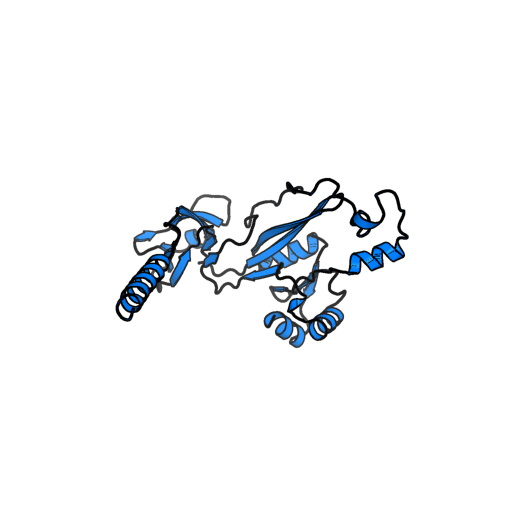236 GLY A O 1
ATOM 1882 N N . GLU A 1 237 ? 12.153 -8.903 -10.415 1.00 85.38 237 GLU A N 1
ATOM 1883 C CA . GLU A 1 237 ? 11.838 -7.701 -11.202 1.00 85.38 237 GLU A CA 1
ATOM 1884 C C . GLU A 1 237 ? 12.493 -6.431 -10.644 1.00 85.38 237 GLU A C 1
ATOM 1886 O O . GLU A 1 237 ? 12.764 -5.485 -11.385 1.00 85.38 237 GLU A O 1
ATOM 1891 N N . TYR A 1 238 ? 12.802 -6.425 -9.346 1.00 90.81 238 TYR A N 1
ATOM 1892 C CA . TYR A 1 238 ? 13.295 -5.248 -8.641 1.00 90.81 238 TYR A CA 1
ATOM 1893 C C . TYR A 1 238 ? 14.754 -5.393 -8.209 1.00 90.81 238 TYR A C 1
ATOM 1895 O O . TYR A 1 238 ? 15.232 -6.475 -7.860 1.00 90.81 238 TYR A O 1
ATOM 1903 N N . ASN A 1 239 ? 15.454 -4.265 -8.194 1.00 92.94 239 ASN A N 1
ATOM 1904 C CA . ASN A 1 239 ? 16.643 -4.066 -7.385 1.00 92.94 239 ASN A CA 1
ATOM 1905 C C . ASN A 1 239 ? 16.211 -3.597 -5.996 1.00 92.94 239 ASN A C 1
ATOM 1907 O O . ASN A 1 239 ? 15.345 -2.731 -5.864 1.00 92.94 239 ASN A O 1
ATOM 1911 N N . VAL A 1 240 ? 16.828 -4.177 -4.968 1.00 94.94 240 VAL A N 1
ATOM 1912 C CA . VAL A 1 240 ? 16.611 -3.813 -3.567 1.00 94.94 240 VAL A CA 1
ATOM 1913 C C . VAL A 1 240 ? 17.968 -3.536 -2.951 1.00 94.94 240 VAL A C 1
ATOM 1915 O O . VAL A 1 240 ? 18.784 -4.442 -2.784 1.00 94.94 240 VAL A O 1
ATOM 1918 N N . GLU A 1 241 ? 18.217 -2.277 -2.620 1.00 95.19 241 GLU A N 1
ATOM 1919 C CA . GLU A 1 241 ? 19.500 -1.838 -2.086 1.00 95.19 241 GLU A CA 1
ATOM 1920 C C . GLU A 1 241 ? 19.308 -1.009 -0.828 1.00 95.19 241 GLU A C 1
ATOM 1922 O O . GLU A 1 241 ? 18.363 -0.231 -0.717 1.00 95.19 241 GLU A O 1
ATOM 1927 N N . LYS A 1 242 ? 20.228 -1.141 0.129 1.00 94.94 242 LYS A N 1
ATOM 1928 C CA . LYS A 1 242 ? 20.242 -0.256 1.293 1.00 94.94 242 LYS A CA 1
ATOM 1929 C C . LYS A 1 242 ? 20.530 1.169 0.827 1.00 94.94 242 LYS A C 1
ATOM 1931 O O . LYS A 1 242 ? 21.509 1.385 0.111 1.00 94.94 242 LYS A O 1
ATOM 1936 N N . ILE A 1 243 ? 19.720 2.133 1.258 1.00 93.12 243 ILE A N 1
ATOM 1937 C CA . ILE A 1 243 ? 19.938 3.535 0.906 1.00 93.12 243 ILE A CA 1
ATOM 1938 C C . ILE A 1 243 ? 21.229 4.034 1.562 1.00 93.12 243 ILE A C 1
ATOM 1940 O O . ILE A 1 243 ? 21.424 3.900 2.774 1.00 93.12 243 ILE A O 1
ATOM 1944 N N . THR A 1 244 ? 22.139 4.575 0.756 1.00 90.62 244 THR A N 1
ATOM 1945 C CA . THR A 1 244 ? 23.412 5.138 1.244 1.00 90.62 244 THR A CA 1
ATOM 1946 C C . THR A 1 244 ? 23.538 6.636 0.999 1.00 90.62 244 THR A C 1
ATOM 1948 O O . THR A 1 244 ? 24.425 7.268 1.565 1.00 90.62 244 THR A O 1
ATOM 1951 N N . ASP A 1 245 ? 22.664 7.200 0.166 1.00 90.38 245 ASP A N 1
ATOM 1952 C CA . ASP A 1 245 ? 22.687 8.599 -0.249 1.00 90.38 245 ASP A CA 1
ATOM 1953 C C . ASP A 1 245 ? 21.408 9.323 0.207 1.00 90.38 245 ASP A C 1
ATOM 1955 O O . ASP A 1 245 ? 20.305 9.038 -0.267 1.00 90.38 245 ASP A O 1
ATOM 1959 N N . GLU A 1 246 ? 21.558 10.282 1.123 1.00 89.56 246 GLU A N 1
ATOM 1960 C CA . GLU A 1 246 ? 20.458 11.110 1.634 1.00 89.56 246 GLU A CA 1
ATOM 1961 C C . GLU A 1 246 ? 19.832 12.005 0.550 1.00 89.56 246 GLU A C 1
ATOM 1963 O O . GLU A 1 246 ? 18.634 12.287 0.599 1.00 89.56 246 GLU A O 1
ATOM 1968 N N . GLU A 1 247 ? 20.603 12.436 -0.457 1.00 90.31 247 GLU A N 1
ATOM 1969 C CA . GLU A 1 247 ? 20.083 13.226 -1.580 1.00 90.31 247 GLU A CA 1
ATOM 1970 C C . GLU A 1 247 ? 19.143 12.375 -2.436 1.00 90.31 247 GLU A C 1
ATOM 1972 O O . GLU A 1 247 ? 18.071 12.837 -2.837 1.00 90.31 247 GLU A O 1
ATOM 1977 N N . LEU A 1 248 ? 19.523 11.120 -2.695 1.00 90.62 248 LEU A N 1
ATOM 1978 C CA . LEU A 1 248 ? 18.676 10.171 -3.411 1.00 90.62 248 LEU A CA 1
ATOM 1979 C C . LEU A 1 248 ? 17.407 9.874 -2.607 1.00 90.62 248 LEU A C 1
ATOM 1981 O O . LEU A 1 248 ? 16.314 9.914 -3.171 1.00 90.62 248 LEU A O 1
ATOM 1985 N N . ALA A 1 249 ? 17.540 9.668 -1.293 1.00 90.81 249 ALA A N 1
ATOM 1986 C CA . ALA A 1 249 ? 16.402 9.448 -0.408 1.00 90.81 249 ALA A CA 1
ATOM 1987 C C . ALA A 1 249 ? 15.409 10.626 -0.455 1.00 90.81 249 ALA A C 1
ATOM 1989 O O . ALA A 1 249 ? 14.213 10.459 -0.682 1.00 90.81 249 ALA A O 1
ATOM 1990 N N . SER A 1 250 ? 15.920 11.849 -0.316 1.00 89.06 250 SER A N 1
ATOM 1991 C CA . SER A 1 250 ? 15.109 13.065 -0.412 1.00 89.06 250 SER A CA 1
ATOM 1992 C C . SER A 1 250 ? 14.460 13.213 -1.789 1.00 89.06 250 SER A C 1
ATOM 1994 O O . SER A 1 250 ? 13.296 13.591 -1.894 1.00 89.06 250 SER A O 1
ATOM 1996 N N . THR A 1 251 ? 15.180 12.880 -2.862 1.00 89.12 251 THR A N 1
ATOM 1997 C CA . THR A 1 251 ? 14.636 12.950 -4.224 1.00 89.12 251 THR A CA 1
ATOM 1998 C C . THR A 1 251 ? 13.444 12.017 -4.377 1.00 89.12 251 THR A C 1
ATOM 2000 O O . THR A 1 251 ? 12.392 12.467 -4.814 1.00 89.12 251 THR A O 1
ATOM 2003 N N . ILE A 1 252 ? 13.582 10.752 -3.976 1.00 88.56 252 ILE A N 1
ATOM 2004 C CA . ILE A 1 252 ? 12.511 9.759 -4.100 1.00 88.56 252 ILE A CA 1
ATOM 2005 C C . ILE A 1 252 ? 11.317 10.127 -3.211 1.00 88.56 252 ILE A C 1
ATOM 2007 O O . ILE A 1 252 ? 10.190 10.067 -3.676 1.00 88.56 252 ILE A O 1
ATOM 2011 N N . GLY A 1 253 ? 11.542 10.588 -1.977 1.00 83.81 253 GLY A N 1
ATOM 2012 C CA . GLY A 1 253 ? 10.451 10.981 -1.074 1.00 83.81 253 GLY A CA 1
ATOM 2013 C C . GLY A 1 253 ? 9.648 12.216 -1.513 1.00 83.81 253 GLY A C 1
ATOM 2014 O O . GLY A 1 253 ? 8.581 12.471 -0.964 1.00 83.81 253 GLY A O 1
ATOM 2015 N N . ASN A 1 254 ? 10.151 12.996 -2.477 1.00 80.94 254 ASN A N 1
ATOM 2016 C CA . ASN A 1 254 ? 9.453 14.152 -3.059 1.00 80.94 254 ASN A CA 1
ATOM 2017 C C . ASN A 1 254 ? 8.741 13.825 -4.387 1.00 80.94 254 ASN A C 1
ATOM 2019 O O . ASN A 1 254 ? 8.089 14.693 -4.986 1.00 80.94 254 ASN A O 1
ATOM 2023 N N . TRP A 1 255 ? 8.909 12.602 -4.885 1.00 70.19 255 TRP A N 1
ATOM 2024 C CA . TRP A 1 255 ? 8.196 12.072 -6.040 1.00 70.19 255 TRP A CA 1
ATOM 2025 C C . TRP A 1 255 ? 6.931 11.343 -5.580 1.00 70.19 255 TRP A C 1
ATOM 2027 O O . TRP A 1 255 ? 5.941 11.414 -6.339 1.00 70.19 255 TRP A O 1
#